Protein AF-A0A959CIA6-F1 (afdb_monomer)

Radius of gyration: 25.33 Å; Cα contacts (8 Å, |Δi|>4): 551; chains: 1; bounding box: 57×44×68 Å

Solvent-accessible surface area (backbone atoms only — not comparable to full-atom values): 17095 Å² total; per-residue (Å²): 132,63,66,46,72,40,87,87,82,66,47,76,44,74,59,83,40,64,47,78,54,74,79,44,62,88,57,67,73,44,56,75,93,50,35,79,84,38,44,47,78,55,95,72,28,38,34,36,73,88,72,46,37,34,41,63,24,30,35,60,29,38,30,67,97,50,100,55,61,58,32,42,36,36,35,38,27,37,42,43,67,67,52,46,62,76,42,43,67,46,38,76,71,48,33,71,42,77,28,54,27,28,30,53,35,72,45,93,83,36,80,81,38,42,63,36,42,22,38,40,33,39,36,46,53,102,57,83,46,37,40,46,45,58,70,43,94,45,75,60,29,56,40,53,76,41,57,33,52,74,65,54,53,52,53,53,49,46,44,68,80,42,38,81,81,71,52,81,77,66,80,61,100,57,59,43,70,61,50,52,50,50,51,54,55,47,46,39,63,71,21,53,77,66,73,43,49,35,41,31,40,39,20,50,97,86,44,73,63,35,33,41,27,33,21,86,76,42,96,78,63,85,75,91,65,85,31,35,16,44,45,39,66,38,58,71,92,39,74,67,35,50,54,32,50,52,41,39,64,72,38,91,66,42,81,69,40,48,80,45,75,57,92,91,28,52,27,39,34,36,80,59,44,80,49,61,68,61,49,53,55,49,53,53,47,45,40,44,66,38,68,67,46,66,66,69,58,47,46,77,52,75,49,79,106

Structure (mmCIF, N/CA/C/O backbone):
data_AF-A0A959CIA6-F1
#
_entry.id   AF-A0A959CIA6-F1
#
loop_
_atom_site.group_PDB
_atom_site.id
_atom_site.type_symbol
_atom_site.label_atom_id
_atom_site.label_alt_id
_atom_site.label_comp_id
_atom_site.label_asym_id
_atom_site.label_entity_id
_atom_site.label_seq_id
_atom_site.pdbx_PDB_ins_code
_atom_site.Cartn_x
_atom_site.Cartn_y
_atom_site.Cartn_z
_atom_site.occupancy
_atom_site.B_iso_or_equiv
_atom_site.auth_seq_id
_atom_site.auth_comp_id
_atom_site.auth_asym_id
_atom_site.auth_atom_id
_atom_site.pdbx_PDB_model_num
ATOM 1 N N . MET A 1 1 ? 23.172 8.902 -2.257 1.00 81.88 1 MET A N 1
ATOM 2 C CA . MET A 1 1 ? 22.512 9.542 -1.089 1.00 81.88 1 MET A CA 1
ATOM 3 C C . MET A 1 1 ? 21.891 8.467 -0.198 1.00 81.88 1 MET A C 1
ATOM 5 O O . MET A 1 1 ? 21.154 7.643 -0.716 1.00 81.88 1 MET A O 1
ATOM 9 N N . GLU A 1 2 ? 22.220 8.399 1.096 1.00 86.56 2 GLU A N 1
ATOM 10 C CA . GLU A 1 2 ? 21.715 7.328 1.995 1.00 86.56 2 GLU A CA 1
ATOM 11 C C . GLU A 1 2 ? 20.589 7.784 2.925 1.00 86.56 2 GLU A C 1
ATOM 13 O O . GLU A 1 2 ? 19.665 7.027 3.202 1.00 86.56 2 GLU A O 1
ATOM 18 N N . LYS A 1 3 ? 20.658 9.031 3.398 1.00 91.56 3 LYS A N 1
ATOM 19 C CA . LYS A 1 3 ? 19.667 9.632 4.291 1.00 91.56 3 LYS A CA 1
ATOM 20 C C . LYS A 1 3 ? 19.245 11.000 3.784 1.00 91.56 3 LYS A C 1
ATOM 22 O O . LYS A 1 3 ? 20.029 11.694 3.133 1.00 91.56 3 LYS A O 1
ATOM 27 N N . TYR A 1 4 ? 18.040 11.412 4.152 1.00 92.88 4 TYR A N 1
ATOM 28 C CA . TYR A 1 4 ? 17.507 12.738 3.859 1.00 92.88 4 TYR A CA 1
ATOM 29 C C . TYR A 1 4 ? 16.826 13.337 5.087 1.00 92.88 4 TYR A C 1
ATOM 31 O O . TYR A 1 4 ? 16.470 12.619 6.020 1.00 92.88 4 TYR A O 1
ATOM 39 N N . LYS A 1 5 ? 16.690 14.665 5.114 1.00 92.50 5 LYS A N 1
ATOM 40 C CA . LYS A 1 5 ? 15.884 15.357 6.121 1.00 92.50 5 LYS A CA 1
ATOM 41 C C . LYS A 1 5 ? 14.479 15.514 5.548 1.00 92.50 5 LYS A C 1
ATOM 43 O O . LYS A 1 5 ? 14.339 16.148 4.508 1.00 92.50 5 LYS A O 1
ATOM 48 N N . CYS A 1 6 ? 13.484 14.928 6.202 1.00 88.88 6 CYS A N 1
ATOM 49 C CA . CYS A 1 6 ? 12.093 15.057 5.797 1.00 88.88 6 CYS A CA 1
ATOM 50 C C . CYS A 1 6 ? 11.601 16.482 6.054 1.00 88.88 6 CYS A C 1
ATOM 52 O O . CYS A 1 6 ? 11.856 17.047 7.120 1.00 88.88 6 CYS A O 1
ATOM 54 N N . GLU A 1 7 ? 10.908 17.060 5.078 1.00 91.81 7 GLU A N 1
ATOM 55 C CA . GLU A 1 7 ? 10.352 18.411 5.188 1.00 91.81 7 GLU A CA 1
ATOM 56 C C . GLU A 1 7 ? 8.995 18.412 5.905 1.00 91.81 7 GLU A C 1
ATOM 58 O O . GLU A 1 7 ? 8.621 19.432 6.472 1.00 91.81 7 GLU A O 1
ATOM 63 N N . ILE A 1 8 ? 8.316 17.260 5.963 1.00 85.69 8 ILE A N 1
ATOM 64 C CA . ILE A 1 8 ? 7.023 17.077 6.639 1.00 85.69 8 ILE A CA 1
ATOM 65 C C . ILE A 1 8 ? 7.214 16.967 8.157 1.00 85.69 8 ILE A C 1
ATOM 67 O O . ILE A 1 8 ? 6.640 17.746 8.911 1.00 85.69 8 ILE A O 1
ATOM 71 N N . CYS A 1 9 ? 8.054 16.040 8.628 1.00 84.38 9 CYS A N 1
ATOM 72 C CA . CYS A 1 9 ? 8.228 15.789 10.067 1.00 84.38 9 CYS A CA 1
ATOM 73 C C . CYS A 1 9 ? 9.557 16.306 10.651 1.00 84.38 9 CYS A C 1
ATOM 75 O O . CYS A 1 9 ? 9.795 16.202 11.854 1.00 84.38 9 CYS A O 1
ATOM 77 N N . GLY A 1 10 ? 10.470 16.823 9.820 1.00 87.62 10 GLY A N 1
ATOM 78 C CA . GLY A 1 10 ? 11.772 17.350 10.250 1.00 87.62 10 GLY A CA 1
ATOM 79 C C . GLY A 1 10 ? 12.818 16.298 10.657 1.00 87.62 10 GLY A C 1
ATOM 80 O O . GLY A 1 10 ? 13.986 16.660 10.851 1.00 87.62 10 GLY A O 1
ATOM 81 N N . LYS A 1 11 ? 12.433 15.015 10.770 1.00 87.50 11 LYS A N 1
ATOM 82 C CA . LYS A 1 11 ? 13.311 13.884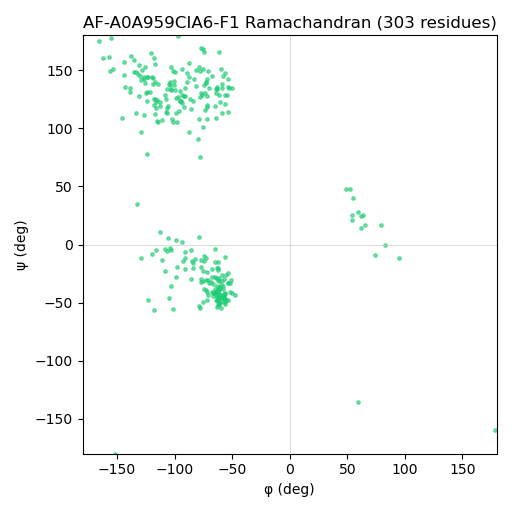 11.122 1.00 87.50 11 LYS A CA 1
ATOM 83 C C . LYS A 1 11 ? 14.221 13.493 9.944 1.00 87.50 11 LYS A C 1
ATOM 85 O O . LYS A 1 11 ? 14.032 13.921 8.804 1.00 87.50 11 LYS A O 1
ATOM 90 N N . LYS A 1 12 ? 15.257 12.692 10.219 1.00 91.31 12 LYS A N 1
ATOM 91 C CA . LYS A 1 12 ? 16.112 12.093 9.180 1.00 91.31 12 LYS A CA 1
ATOM 92 C C . LYS A 1 12 ? 15.650 10.670 8.883 1.00 91.31 12 LYS A C 1
ATOM 94 O O . LYS A 1 12 ? 15.626 9.863 9.805 1.00 91.31 12 LYS A O 1
ATOM 99 N N . HIS A 1 13 ? 15.393 10.360 7.617 1.00 89.19 13 HIS A N 1
ATOM 100 C CA . HIS A 1 13 ? 14.985 9.025 7.169 1.00 89.19 13 HIS A CA 1
ATOM 101 C C . HIS A 1 13 ? 16.009 8.443 6.198 1.00 89.19 13 HIS A C 1
ATOM 103 O O . HIS A 1 13 ? 16.819 9.174 5.615 1.00 89.19 13 HIS A O 1
ATOM 109 N N . ASN A 1 14 ? 15.971 7.123 6.036 1.00 92.00 14 ASN A N 1
ATOM 110 C CA . ASN A 1 14 ? 16.731 6.428 5.004 1.00 92.00 14 ASN A CA 1
ATOM 111 C C . ASN A 1 14 ? 16.073 6.637 3.633 1.00 92.00 14 ASN A C 1
ATOM 113 O O . ASN A 1 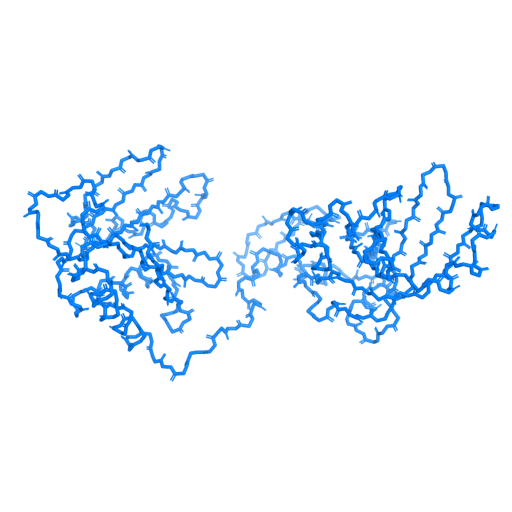14 ? 14.862 6.830 3.539 1.00 92.00 14 ASN A O 1
ATOM 117 N N . VAL A 1 15 ? 16.881 6.601 2.576 1.00 92.12 15 VAL A N 1
ATOM 118 C CA . VAL A 1 15 ? 16.388 6.536 1.196 1.00 92.12 15 VAL A CA 1
ATOM 119 C C . VAL A 1 15 ? 16.136 5.071 0.847 1.00 92.12 15 VAL A C 1
ATOM 121 O O . VAL A 1 15 ? 17.077 4.277 0.820 1.00 92.12 15 VAL A O 1
ATOM 124 N N . PHE A 1 16 ? 14.883 4.721 0.573 1.00 91.75 16 PHE A N 1
ATOM 125 C CA . PHE A 1 16 ? 14.491 3.404 0.079 1.00 91.75 16 PHE A CA 1
ATOM 126 C C . PHE A 1 16 ? 14.783 3.325 -1.418 1.00 91.75 16 PHE A C 1
ATOM 128 O O . PHE A 1 16 ? 14.138 4.001 -2.214 1.00 91.75 16 PHE A O 1
ATOM 135 N N . ARG A 1 17 ? 15.806 2.550 -1.791 1.00 92.94 17 ARG A N 1
ATOM 136 C CA . ARG A 1 17 ? 16.308 2.487 -3.173 1.00 92.94 17 ARG A CA 1
ATOM 137 C C . ARG A 1 17 ? 15.686 1.390 -4.025 1.00 92.94 17 ARG A C 1
ATOM 139 O O . ARG A 1 17 ? 15.855 1.400 -5.237 1.00 92.94 17 ARG A O 1
ATOM 146 N N . SER A 1 18 ? 15.000 0.445 -3.402 1.00 92.12 18 SER A N 1
ATOM 147 C CA . SER A 1 18 ? 14.365 -0.665 -4.093 1.00 92.12 18 SER A CA 1
ATOM 148 C C . SER A 1 18 ? 12.961 -0.899 -3.565 1.00 92.12 18 SER A C 1
ATOM 150 O O . SER A 1 18 ? 12.663 -0.633 -2.399 1.00 92.12 18 SER A O 1
ATOM 152 N N . LEU A 1 19 ? 12.103 -1.370 -4.460 1.00 90.94 19 LEU A N 1
ATOM 153 C CA . LEU A 1 19 ? 10.728 -1.760 -4.189 1.00 90.94 19 LEU A CA 1
ATOM 154 C C . LEU A 1 19 ? 10.470 -3.036 -4.973 1.00 90.94 19 LEU A C 1
ATOM 156 O O . LEU A 1 19 ? 10.809 -3.101 -6.155 1.00 90.94 19 LEU A O 1
ATOM 160 N N . GLU A 1 20 ? 9.842 -4.007 -4.325 1.00 93.69 20 GLU A N 1
ATOM 161 C CA . GLU A 1 20 ? 9.319 -5.188 -4.991 1.00 93.69 20 GLU A CA 1
ATOM 162 C C . GLU A 1 20 ? 7.801 -5.102 -5.067 1.00 93.69 20 GLU A C 1
ATOM 164 O O . GLU A 1 20 ? 7.115 -5.031 -4.046 1.00 93.69 20 GLU A O 1
ATOM 169 N N . SER A 1 21 ? 7.276 -5.059 -6.291 1.00 92.19 21 SER A N 1
ATOM 170 C CA . SER A 1 21 ? 5.832 -5.086 -6.496 1.00 92.19 21 SER A CA 1
ATOM 171 C C . SER A 1 21 ? 5.282 -6.482 -6.206 1.00 92.19 21 SER A C 1
ATOM 173 O O . SER A 1 21 ? 5.886 -7.471 -6.635 1.00 92.19 21 SER A O 1
ATOM 175 N N . PRO A 1 22 ? 4.107 -6.585 -5.561 1.00 92.12 22 PRO A N 1
ATOM 176 C CA . PRO A 1 22 ? 3.438 -7.866 -5.395 1.00 92.12 22 PRO A CA 1
ATOM 177 C C . PRO A 1 22 ? 3.080 -8.476 -6.757 1.00 92.12 22 PRO A C 1
ATOM 179 O O . PRO A 1 22 ? 3.092 -7.800 -7.793 1.00 92.12 22 PRO A O 1
ATOM 182 N N . LEU A 1 23 ? 2.737 -9.767 -6.742 1.00 92.31 23 LEU A N 1
ATOM 183 C CA . LEU A 1 23 ? 2.228 -10.454 -7.926 1.00 92.31 23 LEU A CA 1
ATOM 184 C C . LEU A 1 23 ? 1.029 -9.693 -8.526 1.00 92.31 23 LEU A C 1
ATOM 186 O O . LEU A 1 23 ? 0.196 -9.185 -7.772 1.00 92.31 23 LEU A O 1
ATOM 190 N N . PRO A 1 24 ? 0.900 -9.645 -9.864 1.00 93.38 24 PRO A N 1
ATOM 191 C CA . PRO A 1 24 ? -0.218 -8.981 -10.522 1.00 93.38 24 PRO A CA 1
ATOM 192 C C . PRO A 1 24 ? -1.573 -9.570 -10.134 1.00 93.38 24 PRO A C 1
ATOM 194 O O . PRO A 1 24 ? -1.697 -10.785 -9.966 1.00 93.38 24 PRO A O 1
ATOM 197 N N . ASP A 1 25 ? -2.607 -8.729 -10.165 1.00 91.81 25 ASP A N 1
ATOM 198 C CA . ASP A 1 25 ? -4.009 -9.129 -9.954 1.00 91.81 25 ASP A CA 1
ATOM 199 C C . ASP A 1 25 ? -4.446 -10.274 -10.874 1.00 91.81 25 ASP A C 1
ATOM 201 O O . ASP A 1 25 ? -5.168 -11.175 -10.458 1.00 91.81 25 ASP A O 1
ATOM 205 N N . LEU A 1 26 ? -3.901 -10.317 -12.097 1.00 92.56 26 LEU A N 1
ATOM 206 C CA . LEU A 1 26 ? -4.103 -11.419 -13.045 1.00 92.56 26 LEU A CA 1
ATOM 207 C C . LEU A 1 26 ? -3.760 -12.802 -12.461 1.00 92.56 26 LEU A C 1
ATOM 209 O O . LEU A 1 26 ? -4.268 -13.801 -12.956 1.00 92.56 26 LEU A O 1
ATOM 213 N N . ILE A 1 27 ? -2.903 -12.871 -11.441 1.00 93.50 27 ILE A N 1
ATOM 214 C CA . ILE A 1 27 ? -2.523 -14.100 -10.737 1.00 93.50 27 ILE A CA 1
ATOM 215 C C . ILE A 1 27 ? -3.199 -14.163 -9.364 1.00 93.50 27 ILE A C 1
ATOM 217 O O . ILE A 1 27 ? -3.728 -15.211 -8.986 1.00 93.50 27 ILE A O 1
ATOM 221 N N . THR A 1 28 ? -3.175 -13.070 -8.598 1.00 92.44 28 THR A N 1
ATOM 222 C CA . THR A 1 28 ? -3.633 -13.076 -7.199 1.00 92.44 28 THR A CA 1
ATOM 223 C C . THR A 1 28 ? -5.150 -13.217 -7.075 1.00 92.44 28 THR A C 1
ATOM 225 O O . THR A 1 28 ? -5.602 -13.881 -6.140 1.00 92.44 28 THR A O 1
ATOM 228 N N . GLU A 1 29 ? -5.929 -12.720 -8.043 1.00 92.69 29 GLU A N 1
ATOM 229 C CA . GLU A 1 29 ? -7.392 -12.879 -8.088 1.00 92.69 29 GLU A CA 1
ATOM 230 C C . GLU A 1 29 ? -7.838 -14.295 -8.496 1.00 92.69 29 GLU A C 1
ATOM 232 O O . GLU A 1 29 ? -9.001 -14.659 -8.308 1.00 92.69 29 GLU A O 1
ATOM 237 N N . ILE A 1 30 ? -6.935 -15.130 -9.030 1.00 93.00 30 ILE A N 1
ATOM 238 C CA . ILE A 1 30 ? -7.253 -16.530 -9.334 1.00 93.00 30 ILE A CA 1
ATOM 239 C C . ILE A 1 30 ? -7.362 -17.305 -8.012 1.00 93.00 30 ILE A C 1
ATOM 241 O O . ILE A 1 30 ? -6.406 -17.284 -7.223 1.00 93.00 30 ILE A O 1
ATOM 245 N N . PRO A 1 31 ? -8.469 -18.041 -7.769 1.00 93.44 31 PRO A N 1
ATOM 246 C CA . PRO A 1 31 ? -8.596 -18.902 -6.599 1.00 93.44 31 PRO A CA 1
ATOM 247 C C . PRO A 1 31 ? -7.419 -19.871 -6.501 1.00 93.44 31 PRO A C 1
ATOM 249 O O . PRO A 1 31 ? -7.054 -20.505 -7.488 1.00 93.44 31 PRO A O 1
ATOM 252 N N . GLU A 1 32 ? -6.851 -20.035 -5.308 1.00 90.38 32 GLU A N 1
ATOM 253 C CA . GLU A 1 32 ? -5.625 -20.821 -5.097 1.00 90.38 32 GLU A CA 1
ATOM 254 C C . GLU A 1 32 ? -5.701 -22.232 -5.706 1.00 90.38 32 GLU A C 1
ATOM 256 O O . GLU A 1 32 ? -4.777 -22.664 -6.390 1.00 90.38 32 GLU A O 1
ATOM 261 N N . LYS A 1 33 ? -6.858 -22.897 -5.573 1.00 93.06 33 LYS A N 1
ATOM 262 C CA . LYS A 1 33 ? -7.125 -24.239 -6.126 1.00 93.06 33 LYS A CA 1
ATOM 263 C C . LYS A 1 33 ? -7.081 -24.314 -7.656 1.00 93.06 33 LYS A C 1
ATOM 265 O O . LYS A 1 33 ? -6.969 -25.406 -8.201 1.00 93.06 33 LYS A O 1
ATOM 270 N N . GLU A 1 34 ? -7.227 -23.188 -8.348 1.00 94.31 34 GLU A N 1
ATOM 271 C CA . GLU A 1 34 ? -7.202 -23.115 -9.811 1.00 94.31 34 GLU A CA 1
ATOM 272 C C . GLU A 1 34 ? -5.834 -22.688 -10.359 1.00 94.31 34 GLU A C 1
ATOM 274 O O . GLU A 1 34 ? -5.555 -22.949 -11.534 1.00 94.31 34 GLU A O 1
ATOM 279 N N . ARG A 1 35 ? -4.977 -22.057 -9.537 1.00 91.88 35 ARG A N 1
ATOM 280 C CA . ARG A 1 35 ? -3.725 -21.419 -9.985 1.00 91.88 35 ARG A CA 1
ATOM 281 C C . ARG A 1 35 ? -2.805 -22.386 -10.718 1.00 91.88 35 ARG A C 1
ATOM 283 O O . ARG A 1 35 ? -2.393 -22.069 -11.826 1.00 91.88 35 ARG A O 1
ATOM 290 N N . GLU A 1 36 ? -2.583 -23.585 -10.178 1.00 91.19 36 GLU A N 1
ATOM 291 C CA . GLU A 1 36 ? -1.713 -24.602 -10.801 1.00 91.19 36 GLU A CA 1
ATOM 292 C C . GLU A 1 36 ? -2.148 -24.989 -12.224 1.00 91.19 36 GLU A C 1
ATOM 294 O O . GLU A 1 36 ? -1.327 -25.360 -13.057 1.00 91.19 36 GLU A O 1
ATOM 299 N N . SER A 1 37 ? -3.447 -24.905 -12.525 1.00 94.44 37 SER A N 1
ATOM 300 C CA . SER A 1 37 ? -3.990 -25.270 -13.840 1.00 94.44 37 SER A CA 1
ATOM 301 C C . SER A 1 37 ? -4.053 -24.103 -14.831 1.00 94.44 37 SER A C 1
ATOM 303 O O . SER A 1 37 ? -4.131 -24.324 -16.043 1.00 94.44 37 SER A O 1
ATOM 305 N N . ARG A 1 38 ? -4.046 -22.865 -14.322 1.00 95.81 38 ARG A N 1
ATOM 306 C CA . ARG A 1 38 ? -4.270 -21.634 -15.096 1.00 95.81 38 ARG A CA 1
ATOM 307 C C . ARG A 1 38 ? -3.005 -20.805 -15.283 1.00 95.81 38 ARG A C 1
ATOM 309 O O . ARG A 1 38 ? -2.941 -20.024 -16.230 1.00 95.81 38 ARG A O 1
ATOM 316 N N . VAL A 1 39 ? -2.019 -20.979 -14.412 1.00 95.88 39 VAL A N 1
ATOM 317 C CA . VAL A 1 39 ? -0.776 -20.213 -14.379 1.00 95.88 39 VAL A CA 1
ATOM 318 C C . VAL A 1 39 ? 0.394 -21.155 -14.627 1.00 95.88 39 VAL A C 1
ATOM 320 O O . VAL A 1 39 ? 0.557 -22.150 -13.928 1.00 95.88 39 VAL A O 1
ATOM 323 N N . VAL A 1 40 ? 1.211 -20.837 -15.627 1.00 94.94 40 VAL A N 1
ATOM 324 C CA . VAL A 1 40 ? 2.454 -21.554 -15.923 1.00 94.94 40 VAL A CA 1
ATOM 325 C C . VAL A 1 40 ? 3.616 -20.592 -15.730 1.00 94.94 40 VAL A C 1
ATOM 327 O O . VAL A 1 40 ? 3.699 -19.586 -16.432 1.00 94.94 40 VAL A O 1
ATOM 330 N N . GLU A 1 41 ? 4.498 -20.900 -14.786 1.00 91.44 41 GLU A N 1
ATOM 331 C CA . GLU A 1 41 ? 5.741 -20.163 -14.554 1.00 91.44 41 GLU A CA 1
ATOM 332 C C . GLU A 1 41 ? 6.887 -20.781 -15.366 1.00 91.44 41 GLU A C 1
ATOM 334 O O . GLU A 1 41 ? 7.049 -22.003 -15.401 1.00 91.44 41 GLU A O 1
ATOM 339 N N . MET A 1 42 ? 7.678 -19.940 -16.032 1.00 85.50 42 MET A N 1
ATOM 340 C CA . MET A 1 42 ? 8.847 -20.342 -16.815 1.00 85.50 42 MET A CA 1
ATOM 341 C C . MET A 1 42 ? 9.926 -19.261 -16.706 1.00 85.50 42 MET A C 1
ATOM 343 O O . MET A 1 42 ? 9.766 -18.189 -17.277 1.00 85.50 42 MET A O 1
ATOM 347 N N . GLU A 1 43 ? 11.015 -19.540 -15.984 1.00 77.25 43 GLU A N 1
ATOM 348 C CA . GLU A 1 43 ? 12.215 -18.679 -15.916 1.00 77.25 43 GLU A CA 1
ATOM 349 C C . GLU A 1 43 ? 11.914 -17.189 -15.632 1.00 77.25 43 GLU A C 1
ATOM 351 O O . GLU A 1 43 ? 12.397 -16.296 -16.322 1.00 77.25 43 GLU A O 1
ATOM 356 N N . GLY A 1 44 ? 11.078 -16.909 -14.624 1.00 77.38 44 GLY A N 1
ATOM 357 C CA . GLY A 1 44 ? 10.705 -15.536 -14.239 1.00 77.38 44 GLY A CA 1
ATOM 358 C C . GLY A 1 44 ? 9.572 -14.918 -15.069 1.00 77.38 44 GLY A C 1
ATOM 359 O O . GLY A 1 44 ? 9.136 -13.800 -14.785 1.00 77.38 44 GLY A O 1
ATOM 360 N N . PHE A 1 45 ? 9.047 -15.654 -16.051 1.00 89.56 45 PHE A N 1
ATOM 361 C CA . PHE A 1 45 ? 7.838 -15.301 -16.785 1.00 89.56 45 PHE A CA 1
ATOM 362 C C . PHE A 1 45 ? 6.633 -16.111 -16.328 1.00 89.56 45 PHE A C 1
ATOM 364 O O . PHE A 1 45 ? 6.747 -17.261 -15.908 1.00 89.56 45 PHE A O 1
ATOM 371 N N . TYR A 1 46 ? 5.454 -15.519 -16.488 1.00 94.50 46 TYR A N 1
ATOM 372 C CA . TYR A 1 46 ? 4.181 -16.140 -16.152 1.00 94.50 46 TYR A CA 1
ATOM 373 C C . TYR A 1 46 ? 3.252 -16.122 -17.362 1.00 94.50 46 TYR A C 1
ATOM 375 O O . TYR A 1 46 ? 3.035 -15.084 -17.988 1.00 94.50 46 TYR A O 1
ATOM 383 N N . VAL A 1 47 ? 2.669 -17.275 -17.677 1.00 94.62 47 VAL A N 1
ATOM 384 C CA . VAL A 1 47 ? 1.591 -17.411 -18.657 1.00 94.62 47 VAL A CA 1
ATOM 385 C C . VAL A 1 47 ? 0.294 -17.686 -17.909 1.00 94.62 47 VAL A C 1
ATOM 387 O O . VAL A 1 47 ? 0.139 -18.745 -17.307 1.00 94.62 47 VAL A O 1
ATOM 390 N N . VAL A 1 48 ? -0.653 -16.752 -17.973 1.00 95.50 48 VAL A N 1
ATOM 391 C CA . VAL A 1 48 ? -1.957 -16.855 -17.305 1.00 95.50 48 VAL A CA 1
ATOM 392 C C . VAL A 1 48 ? -3.052 -17.093 -18.338 1.00 95.50 48 VAL A C 1
ATOM 394 O O . VAL A 1 48 ? -3.154 -16.375 -19.337 1.00 95.50 48 VAL A O 1
ATOM 397 N N . ASP A 1 49 ? -3.868 -18.123 -18.114 1.00 93.75 49 ASP A N 1
ATOM 398 C CA . ASP A 1 49 ? -4.992 -18.529 -18.970 1.00 93.75 49 ASP A CA 1
ATOM 399 C C . ASP A 1 49 ? -4.615 -18.761 -20.437 1.00 93.75 49 ASP A C 1
ATOM 401 O O . ASP A 1 49 ? -5.446 -18.629 -21.336 1.00 93.75 49 ASP A O 1
ATOM 405 N N . ARG A 1 50 ? -3.339 -19.084 -20.699 1.00 89.69 50 ARG A N 1
ATOM 406 C CA . ARG A 1 50 ? -2.770 -19.193 -22.057 1.00 89.69 50 ARG A CA 1
ATOM 407 C C . ARG A 1 50 ? -2.980 -17.929 -22.906 1.00 89.69 50 ARG A C 1
ATOM 409 O O . ARG A 1 50 ? -2.951 -18.003 -24.132 1.00 89.69 50 ARG A O 1
ATOM 416 N N . LYS A 1 51 ? -3.226 -16.786 -22.261 1.00 90.50 51 LYS A N 1
ATOM 417 C CA . LYS A 1 51 ? -3.589 -15.519 -22.902 1.00 90.50 51 LYS A CA 1
ATOM 418 C C . LYS A 1 51 ? -2.621 -14.408 -22.532 1.00 90.50 51 LYS A C 1
ATOM 420 O O . LYS A 1 51 ? -2.188 -13.665 -23.407 1.00 90.50 51 LYS A O 1
ATOM 425 N N . TRP A 1 52 ? -2.328 -14.271 -21.246 1.00 93.88 52 TRP A N 1
ATOM 426 C CA . TRP A 1 52 ? -1.482 -13.201 -20.743 1.00 93.88 52 TRP A CA 1
ATOM 427 C C . TRP A 1 52 ? -0.078 -13.729 -20.538 1.00 93.88 52 TRP A C 1
ATOM 429 O O . TRP A 1 52 ? 0.101 -14.724 -19.842 1.00 93.88 52 TRP A O 1
ATOM 439 N N . PHE A 1 53 ? 0.894 -13.056 -21.137 1.00 95.62 53 PHE A N 1
ATOM 440 C CA . PHE A 1 53 ? 2.304 -13.310 -20.906 1.00 95.62 53 PHE A CA 1
ATOM 441 C C . PHE A 1 53 ? 2.864 -12.159 -20.076 1.00 95.62 53 PHE A C 1
ATOM 443 O O . PHE A 1 53 ? 2.654 -10.998 -20.423 1.00 95.62 53 PHE A O 1
ATOM 450 N N . LEU A 1 54 ? 3.487 -12.473 -18.947 1.00 96.12 54 LEU A N 1
ATOM 451 C CA . LEU A 1 54 ? 3.927 -11.524 -17.929 1.00 96.12 54 LEU A CA 1
ATOM 452 C C . LEU A 1 54 ? 5.416 -11.724 -17.661 1.00 96.12 54 LEU A C 1
ATOM 454 O O . LEU A 1 54 ? 5.862 -12.864 -17.553 1.00 96.12 54 LEU A O 1
ATOM 458 N N . GLY A 1 55 ? 6.154 -10.629 -17.504 1.00 94.56 55 GLY A N 1
ATOM 459 C CA . GLY A 1 55 ? 7.546 -10.636 -17.055 1.00 94.56 55 GLY A CA 1
ATOM 460 C C . GLY A 1 55 ? 7.750 -9.707 -15.862 1.00 94.56 55 GLY A C 1
ATOM 461 O O . GLY A 1 55 ? 7.142 -8.631 -15.807 1.00 94.56 55 GLY A O 1
ATOM 462 N N . SER A 1 56 ? 8.594 -10.134 -14.922 1.00 94.38 56 SER A N 1
ATOM 463 C CA . SER A 1 56 ? 9.096 -9.299 -13.826 1.00 94.38 56 SER A CA 1
ATOM 464 C C . SER A 1 56 ? 10.392 -8.622 -14.261 1.00 94.38 56 SER A C 1
ATOM 466 O O . SER A 1 56 ? 11.314 -9.288 -14.726 1.00 94.38 56 SER A O 1
ATOM 468 N N . GLY A 1 57 ? 10.469 -7.305 -14.124 1.00 94.62 57 GLY A N 1
ATOM 469 C CA . GLY A 1 57 ? 11.649 -6.529 -14.490 1.00 94.62 57 GLY A CA 1
ATOM 470 C C . GLY A 1 57 ? 11.776 -5.265 -13.663 1.00 94.62 57 GLY A C 1
ATOM 471 O O . GLY A 1 57 ? 10.941 -4.984 -12.807 1.00 94.62 57 GLY A O 1
ATOM 472 N N . TYR A 1 58 ? 12.819 -4.486 -13.923 1.00 96.25 58 TYR A N 1
ATOM 473 C CA . TYR A 1 58 ? 13.100 -3.269 -13.174 1.00 96.25 58 TYR A CA 1
ATOM 474 C C . TYR A 1 58 ? 12.789 -2.020 -13.991 1.00 96.25 58 TYR A C 1
ATOM 476 O O . TYR A 1 58 ? 13.209 -1.879 -15.138 1.00 96.25 58 TYR A O 1
ATOM 484 N N . ILE A 1 59 ? 12.102 -1.072 -13.362 1.00 97.06 59 ILE A N 1
ATOM 485 C CA . ILE A 1 59 ? 12.166 0.333 -13.747 1.00 97.06 59 ILE A CA 1
ATOM 486 C C . ILE A 1 59 ? 13.353 0.956 -13.019 1.00 97.06 59 ILE A C 1
ATOM 488 O O . ILE A 1 59 ? 13.443 0.904 -11.790 1.00 97.06 59 ILE A O 1
ATOM 492 N N . LEU A 1 60 ? 14.241 1.569 -13.794 1.00 96.81 60 LEU A N 1
ATOM 493 C CA . LEU A 1 60 ? 15.420 2.266 -13.299 1.00 96.81 60 LEU A CA 1
ATOM 494 C C . LEU A 1 60 ? 15.177 3.775 -13.348 1.00 96.81 60 LEU A C 1
ATOM 496 O O . LEU A 1 60 ? 14.694 4.290 -14.358 1.00 96.81 60 LEU A O 1
ATOM 500 N N . ILE A 1 61 ? 15.509 4.473 -12.261 1.00 96.81 61 ILE A N 1
ATOM 501 C CA . ILE A 1 61 ? 15.472 5.940 -12.187 1.00 96.81 61 ILE A CA 1
ATOM 502 C C . ILE A 1 61 ? 16.857 6.438 -11.783 1.00 96.81 61 ILE A C 1
ATOM 504 O O . ILE A 1 61 ? 17.390 6.060 -10.736 1.00 96.81 61 ILE A O 1
ATOM 508 N N . GLU A 1 62 ? 17.435 7.300 -12.612 1.00 97.06 62 GLU A N 1
ATOM 509 C CA . GLU A 1 62 ? 18.745 7.912 -12.387 1.00 97.06 62 GLU A CA 1
ATOM 510 C C . GLU A 1 62 ? 18.635 9.189 -11.558 1.00 97.06 62 GLU A C 1
ATOM 512 O O . GLU A 1 62 ? 17.599 9.844 -11.553 1.00 97.06 62 GLU A O 1
ATOM 517 N N . MET A 1 63 ? 19.715 9.580 -10.881 1.00 96.38 63 MET A N 1
ATOM 518 C CA . MET A 1 63 ? 19.803 10.850 -10.155 1.00 96.38 63 MET A CA 1
ATOM 519 C C . MET A 1 63 ? 20.999 11.655 -10.651 1.00 96.38 63 MET A C 1
ATOM 521 O O . MET A 1 63 ? 22.059 11.102 -10.933 1.00 96.38 63 MET A O 1
ATOM 525 N N . GLU A 1 64 ? 20.845 12.975 -10.708 1.00 95.56 64 GLU A N 1
ATOM 526 C CA . GLU A 1 64 ? 21.935 13.878 -11.071 1.00 95.56 64 GLU A CA 1
ATOM 527 C C . GLU A 1 64 ? 23.192 13.634 -10.217 1.00 95.56 64 GLU A C 1
ATOM 529 O O . GLU A 1 64 ? 23.135 13.582 -8.984 1.00 95.56 64 GLU A O 1
ATOM 534 N N . ASN A 1 65 ? 24.352 13.582 -10.875 1.00 91.69 65 ASN A N 1
ATOM 535 C CA . ASN A 1 65 ? 25.663 13.383 -10.246 1.00 91.69 65 ASN A CA 1
ATOM 536 C C . ASN A 1 65 ? 25.826 12.037 -9.508 1.00 91.69 65 ASN A C 1
ATOM 538 O O . ASN A 1 65 ? 26.647 11.946 -8.592 1.00 91.69 65 ASN A O 1
ATOM 542 N N . LEU A 1 66 ? 25.058 11.009 -9.882 1.00 92.06 66 LEU A N 1
ATOM 543 C CA . LEU A 1 66 ? 25.320 9.614 -9.525 1.00 92.06 66 LEU A CA 1
ATOM 544 C C . LEU A 1 66 ? 25.576 8.797 -10.794 1.00 92.06 66 LEU A C 1
ATOM 546 O O . LEU A 1 66 ? 24.901 8.992 -11.798 1.00 92.06 66 LEU A O 1
ATOM 550 N N . ASP A 1 67 ? 26.543 7.882 -10.722 1.00 88.56 67 ASP A N 1
ATOM 551 C CA . ASP A 1 67 ? 26.929 7.018 -11.850 1.00 88.56 67 ASP A CA 1
ATOM 552 C C . ASP A 1 67 ? 26.016 5.787 -12.002 1.00 88.56 67 ASP A C 1
ATOM 554 O O . ASP A 1 67 ? 26.064 5.093 -13.012 1.00 88.56 67 ASP A O 1
ATOM 558 N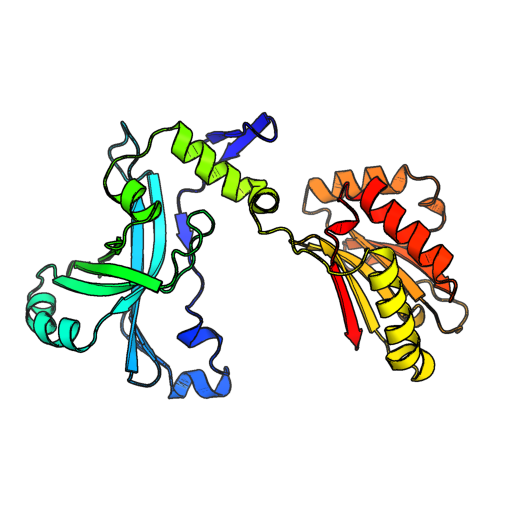 N . GLU A 1 68 ? 25.183 5.513 -10.996 1.00 91.62 68 GLU A N 1
ATOM 559 C CA . GLU A 1 68 ? 24.249 4.387 -10.956 1.00 91.62 68 GLU A CA 1
ATOM 560 C C . GLU A 1 68 ? 22.823 4.887 -10.680 1.00 91.62 68 GLU A C 1
ATOM 562 O O . GLU A 1 68 ? 22.657 5.906 -9.988 1.00 91.62 68 GLU A O 1
ATOM 567 N N . PRO A 1 69 ? 21.786 4.158 -11.143 1.00 94.31 69 PRO A N 1
ATOM 568 C CA . PRO A 1 69 ? 20.406 4.442 -10.782 1.00 94.31 69 PRO A CA 1
ATOM 569 C C . PRO A 1 69 ? 20.228 4.583 -9.268 1.00 94.31 69 PRO A C 1
ATOM 571 O O . PRO A 1 69 ? 20.734 3.784 -8.472 1.00 94.31 69 PRO A O 1
ATOM 574 N N . ILE A 1 70 ? 19.495 5.617 -8.852 1.00 95.75 70 ILE A N 1
ATOM 575 C CA . ILE A 1 70 ? 19.168 5.813 -7.438 1.00 95.75 70 ILE A CA 1
ATOM 576 C C . ILE A 1 70 ? 18.048 4.867 -7.002 1.00 95.75 70 ILE A C 1
ATOM 578 O O . ILE A 1 70 ? 18.022 4.471 -5.833 1.00 95.75 70 ILE A O 1
ATOM 582 N N . PHE A 1 71 ? 17.161 4.498 -7.932 1.00 96.00 71 PHE A N 1
ATOM 583 C CA . PHE A 1 71 ? 16.026 3.629 -7.667 1.00 96.00 71 PHE A CA 1
ATOM 584 C C . PHE A 1 71 ? 15.917 2.450 -8.635 1.00 96.00 71 PHE A C 1
ATOM 586 O O . PHE A 1 71 ? 16.112 2.606 -9.841 1.00 96.00 71 PHE A O 1
ATOM 593 N N . TYR A 1 72 ? 15.522 1.307 -8.071 1.00 95.62 72 TYR A N 1
ATOM 594 C CA . TYR A 1 72 ? 15.291 0.030 -8.740 1.00 95.62 72 TYR A CA 1
ATOM 595 C C . TYR A 1 72 ? 13.909 -0.497 -8.343 1.00 95.62 72 TYR A C 1
ATOM 597 O O . TYR A 1 72 ? 13.735 -1.096 -7.278 1.00 95.62 72 TYR A O 1
ATOM 605 N N . TRP A 1 73 ? 12.905 -0.260 -9.180 1.00 95.62 73 TRP A N 1
ATOM 606 C CA . TRP A 1 73 ? 11.538 -0.704 -8.910 1.00 95.62 73 TRP A CA 1
ATOM 607 C C . TRP A 1 73 ? 11.265 -1.997 -9.660 1.00 95.62 73 TRP A C 1
ATOM 609 O O . TRP A 1 73 ? 11.085 -1.970 -10.874 1.00 95.62 73 TRP A O 1
ATOM 619 N N . GLN A 1 74 ? 11.231 -3.123 -8.949 1.00 96.00 74 GLN A N 1
ATOM 620 C CA . GLN A 1 74 ? 10.791 -4.382 -9.533 1.00 96.00 74 GLN A CA 1
ATOM 621 C C . GLN A 1 74 ? 9.280 -4.313 -9.738 1.00 96.00 74 GLN A C 1
ATOM 623 O O . GLN A 1 74 ? 8.504 -4.112 -8.797 1.00 96.00 74 GLN A O 1
ATOM 628 N N . VAL A 1 75 ? 8.867 -4.457 -10.986 1.00 96.56 75 VAL A N 1
ATOM 629 C CA . VAL A 1 75 ? 7.490 -4.332 -11.441 1.00 96.56 75 VAL A CA 1
ATOM 630 C C . VAL A 1 75 ? 7.173 -5.432 -12.445 1.00 96.56 75 VAL A C 1
ATOM 632 O O . VAL A 1 75 ? 8.054 -6.043 -13.047 1.00 96.56 75 VAL A O 1
ATOM 635 N N . TRP A 1 76 ? 5.886 -5.656 -12.654 1.00 97.25 76 TRP A N 1
ATOM 636 C CA . TRP A 1 76 ? 5.375 -6.611 -13.621 1.00 97.25 76 TRP A CA 1
ATOM 637 C C . TRP A 1 76 ? 4.855 -5.891 -14.851 1.00 97.25 76 TRP A C 1
ATOM 639 O O . TRP A 1 76 ? 4.154 -4.886 -14.731 1.00 97.25 76 TRP A O 1
ATOM 649 N N . ALA A 1 77 ? 5.115 -6.435 -16.034 1.00 97.38 77 ALA A N 1
ATOM 650 C CA . ALA A 1 77 ? 4.507 -5.977 -17.275 1.00 97.38 77 ALA A CA 1
ATOM 651 C C . ALA A 1 77 ? 3.932 -7.155 -18.059 1.00 97.38 77 ALA A C 1
ATOM 653 O O . ALA A 1 77 ? 4.491 -8.251 -18.071 1.00 97.38 77 ALA A O 1
ATOM 654 N N . THR A 1 78 ? 2.810 -6.916 -18.736 1.00 97.56 78 THR A N 1
ATOM 655 C CA . THR A 1 78 ? 2.381 -7.806 -19.819 1.00 97.56 78 THR A CA 1
ATOM 656 C C . THR A 1 78 ? 3.308 -7.633 -21.009 1.00 97.56 78 THR A C 1
ATOM 658 O O . THR A 1 78 ? 3.812 -6.538 -21.242 1.00 97.56 78 THR A O 1
ATOM 661 N N . ILE A 1 79 ? 3.491 -8.700 -21.770 1.00 96.88 79 ILE A N 1
ATOM 662 C CA . ILE A 1 79 ? 4.262 -8.742 -23.005 1.00 96.88 79 ILE A CA 1
ATOM 663 C C . ILE A 1 79 ? 3.312 -9.204 -24.108 1.00 96.88 79 ILE A C 1
ATOM 665 O O . ILE A 1 79 ? 2.575 -10.179 -23.940 1.00 96.88 79 ILE A O 1
ATOM 669 N N . ALA A 1 80 ? 3.303 -8.494 -25.232 1.00 96.12 80 ALA A N 1
ATOM 670 C CA . ALA A 1 80 ? 2.496 -8.847 -26.390 1.00 96.12 80 ALA A CA 1
ATOM 671 C C . ALA A 1 80 ? 2.983 -10.193 -26.984 1.00 96.12 80 ALA A C 1
ATOM 673 O O . ALA A 1 80 ? 4.148 -10.285 -27.380 1.00 96.12 80 ALA A O 1
ATOM 674 N N . PRO A 1 81 ? 2.144 -11.252 -27.032 1.00 91.81 81 PRO A N 1
ATOM 675 C CA . PRO A 1 81 ? 2.602 -12.585 -27.441 1.00 91.81 81 PRO A CA 1
ATOM 676 C C . PRO A 1 81 ? 3.101 -12.667 -28.888 1.00 91.81 81 PRO A C 1
ATOM 678 O O . PRO A 1 81 ? 4.043 -13.403 -29.166 1.00 91.81 81 PRO A O 1
ATOM 681 N N . ASP A 1 82 ? 2.479 -11.912 -29.796 1.00 93.62 82 ASP A N 1
ATOM 682 C CA . ASP A 1 82 ? 2.898 -11.781 -31.195 1.00 93.62 82 ASP A CA 1
ATOM 683 C C . ASP A 1 82 ? 4.300 -11.169 -31.292 1.00 93.62 82 ASP A C 1
ATOM 685 O O . ASP A 1 82 ? 5.177 -11.718 -31.950 1.00 93.62 82 ASP A O 1
ATOM 689 N N . ASP A 1 83 ? 4.539 -10.091 -30.547 1.00 94.06 83 ASP A N 1
ATOM 690 C CA . ASP A 1 83 ? 5.824 -9.392 -30.528 1.00 94.06 83 ASP A CA 1
ATOM 691 C C . ASP A 1 83 ? 6.950 -10.260 -29.947 1.00 94.06 83 ASP A C 1
ATOM 693 O O . ASP A 1 83 ? 8.063 -10.304 -30.474 1.00 94.06 83 ASP A O 1
ATOM 697 N N . PHE A 1 84 ? 6.654 -11.010 -28.880 1.00 91.88 84 PHE A N 1
ATOM 698 C CA . PHE A 1 84 ? 7.601 -11.974 -28.321 1.00 91.88 84 PHE A CA 1
ATOM 699 C C . PHE A 1 84 ? 7.929 -13.080 -29.326 1.00 91.88 84 PHE A C 1
ATOM 701 O O . PHE A 1 84 ? 9.097 -13.420 -29.509 1.00 91.88 84 PHE A O 1
ATOM 708 N N . GLN A 1 85 ? 6.915 -13.628 -30.002 1.00 91.38 85 GLN A N 1
ATOM 709 C CA . GLN A 1 85 ? 7.107 -14.679 -30.996 1.00 91.38 85 GLN A CA 1
ATOM 710 C C . GLN A 1 85 ? 7.973 -14.202 -32.171 1.00 91.38 85 GLN A C 1
ATOM 712 O O . GLN A 1 85 ? 8.875 -14.931 -32.590 1.00 91.38 85 GLN A O 1
ATOM 717 N N . ASP A 1 86 ? 7.741 -12.984 -32.660 1.00 95.25 86 ASP A N 1
ATOM 718 C CA . ASP A 1 86 ? 8.501 -12.389 -33.764 1.00 95.25 86 ASP A CA 1
ATOM 719 C C . ASP A 1 86 ? 9.979 -12.149 -33.398 1.00 95.25 86 ASP A C 1
ATOM 721 O O . ASP A 1 86 ? 10.858 -12.217 -34.260 1.00 95.25 86 ASP A O 1
ATOM 725 N N . ASN A 1 87 ? 10.274 -11.935 -32.111 1.00 93.62 87 ASN A N 1
ATOM 726 C CA . ASN A 1 87 ? 11.618 -11.643 -31.603 1.00 93.62 87 ASN A CA 1
ATOM 727 C C . ASN A 1 87 ? 12.311 -12.826 -30.904 1.00 93.62 87 ASN A C 1
ATOM 729 O O . ASN A 1 87 ? 13.481 -12.716 -30.530 1.00 93.62 87 ASN A O 1
ATOM 733 N N . LEU A 1 88 ? 11.643 -13.975 -30.763 1.00 90.19 88 LEU A N 1
ATOM 734 C CA . LEU A 1 88 ? 12.155 -15.131 -30.020 1.00 90.19 88 LEU A CA 1
ATOM 735 C C . LEU A 1 88 ? 13.519 -15.603 -30.538 1.00 90.19 88 LEU A C 1
ATOM 737 O O . LEU A 1 88 ? 14.414 -15.906 -29.753 1.00 90.19 88 LEU A O 1
ATOM 741 N N . GLN A 1 89 ? 13.708 -15.636 -31.860 1.00 91.44 89 GLN A N 1
ATOM 742 C CA . GLN A 1 89 ? 14.976 -16.084 -32.435 1.00 91.44 89 GLN A CA 1
ATOM 743 C C . GLN A 1 89 ? 16.128 -15.121 -32.119 1.00 91.44 89 GLN A C 1
ATOM 745 O O . GLN A 1 89 ? 17.256 -15.570 -31.923 1.00 91.44 89 GLN A O 1
ATOM 750 N N . ASN A 1 90 ? 15.854 -13.816 -32.042 1.00 91.94 90 ASN A N 1
ATOM 751 C CA . ASN A 1 90 ? 16.850 -12.814 -31.667 1.00 91.94 90 ASN A CA 1
ATOM 752 C C . ASN A 1 90 ? 17.265 -13.005 -30.205 1.00 91.94 90 ASN A C 1
ATOM 754 O O . ASN A 1 90 ? 18.460 -13.049 -29.916 1.00 91.94 90 ASN A O 1
ATOM 758 N N . LEU A 1 91 ? 16.291 -13.234 -29.319 1.00 88.38 91 LEU A N 1
ATOM 759 C CA . LEU A 1 91 ? 16.542 -13.527 -27.909 1.00 88.38 91 LEU A CA 1
ATOM 760 C C . LEU A 1 91 ? 17.379 -14.809 -27.734 1.00 88.38 91 LEU A C 1
ATOM 762 O O . LEU A 1 91 ? 18.386 -14.790 -27.034 1.00 88.38 91 LEU A O 1
ATOM 766 N N . ILE A 1 92 ? 17.032 -15.895 -28.440 1.00 87.56 92 ILE A N 1
ATOM 767 C CA . ILE A 1 92 ? 17.803 -17.158 -28.441 1.00 87.56 92 ILE A CA 1
ATOM 768 C C . ILE A 1 92 ? 19.241 -16.943 -28.935 1.00 87.56 92 ILE A C 1
ATOM 770 O O . ILE A 1 92 ? 20.171 -17.588 -28.455 1.00 87.56 92 ILE A O 1
ATOM 774 N N . ASN A 1 93 ? 19.440 -16.030 -29.887 1.00 89.69 93 ASN A N 1
ATOM 775 C CA . ASN A 1 93 ? 20.757 -15.689 -30.421 1.00 89.69 93 ASN A CA 1
ATOM 776 C C . ASN A 1 93 ? 21.564 -14.747 -29.502 1.00 89.69 93 ASN A C 1
ATOM 778 O O . ASN A 1 93 ? 22.628 -14.280 -29.912 1.00 89.69 93 ASN A O 1
ATOM 782 N N . GLY A 1 94 ? 21.076 -14.445 -28.294 1.00 88.25 94 GLY A N 1
ATOM 783 C CA . GLY A 1 94 ? 21.759 -13.569 -27.342 1.00 88.25 94 GLY A CA 1
ATOM 784 C C . GLY A 1 94 ? 21.604 -12.077 -27.644 1.00 88.25 94 GLY A C 1
ATOM 785 O O . GLY A 1 94 ? 22.396 -11.269 -27.165 1.00 88.25 94 GLY A O 1
ATOM 786 N N . GLN A 1 95 ? 20.639 -11.685 -28.481 1.00 91.31 95 GLN A N 1
ATOM 787 C CA . GLN A 1 95 ? 20.397 -10.276 -28.791 1.00 91.31 95 GLN A CA 1
ATOM 788 C C . GLN A 1 95 ? 19.434 -9.660 -27.778 1.00 91.31 95 GLN A C 1
ATOM 790 O O . GLN A 1 95 ? 18.469 -10.296 -27.354 1.00 91.31 95 GLN A O 1
ATOM 795 N N . THR A 1 96 ? 19.663 -8.391 -27.442 1.00 92.81 96 THR A N 1
ATOM 796 C CA . THR A 1 96 ? 18.675 -7.587 -26.718 1.00 92.81 96 THR A CA 1
ATOM 797 C C . THR A 1 96 ? 17.433 -7.407 -27.583 1.00 92.81 96 THR A C 1
ATOM 799 O O . THR A 1 96 ? 17.541 -7.008 -28.744 1.00 92.81 96 THR A O 1
ATOM 802 N N . VAL A 1 97 ? 16.262 -7.675 -27.011 1.00 94.94 97 VAL A N 1
ATOM 803 C CA . VAL A 1 97 ? 14.965 -7.484 -27.670 1.00 94.94 97 VAL A CA 1
ATOM 804 C C . VAL A 1 97 ? 14.134 -6.473 -26.897 1.00 94.94 97 VAL A C 1
ATOM 806 O O . VAL A 1 97 ? 14.169 -6.438 -25.669 1.00 94.94 97 VAL A O 1
ATOM 809 N N . GLU A 1 98 ? 13.373 -5.657 -27.619 1.00 96.38 98 GLU A N 1
ATOM 810 C CA . GLU A 1 98 ? 12.415 -4.724 -27.034 1.00 96.38 98 GLU A CA 1
ATOM 811 C C . GLU A 1 98 ? 11.013 -5.135 -27.461 1.00 96.38 98 GLU A C 1
ATOM 813 O O . GLU A 1 98 ? 10.735 -5.260 -28.652 1.00 96.38 98 GLU A O 1
ATOM 818 N N . LEU A 1 99 ? 10.133 -5.349 -26.490 1.00 96.75 99 LEU A N 1
ATOM 819 C CA . LEU A 1 99 ? 8.804 -5.897 -26.723 1.00 96.75 99 LEU A CA 1
ATOM 820 C C . LEU A 1 99 ? 7.739 -4.913 -26.265 1.00 96.75 99 LEU A C 1
ATOM 822 O O . LEU A 1 99 ? 7.890 -4.236 -25.245 1.00 96.75 99 LEU A O 1
ATOM 826 N N . ARG A 1 100 ? 6.628 -4.848 -26.994 1.00 98.00 100 ARG A N 1
ATOM 827 C CA . ARG A 1 100 ? 5.429 -4.140 -26.547 1.00 98.00 100 ARG A CA 1
ATOM 828 C C . ARG A 1 100 ? 4.877 -4.780 -25.285 1.00 98.00 100 ARG A C 1
ATOM 830 O O . ARG A 1 100 ? 4.720 -5.999 -25.200 1.00 98.00 100 ARG A O 1
ATOM 837 N N . GLY A 1 101 ? 4.508 -3.931 -24.339 1.00 97.19 101 GLY A N 1
ATOM 838 C CA . GLY A 1 101 ? 3.915 -4.352 -23.092 1.00 97.19 101 GLY A CA 1
ATOM 839 C C . GLY A 1 101 ? 3.051 -3.285 -22.446 1.00 97.19 101 GLY A C 1
ATOM 840 O O . GLY A 1 101 ? 2.910 -2.166 -22.943 1.00 97.19 101 GLY A O 1
ATOM 841 N N . ARG A 1 102 ? 2.455 -3.663 -21.319 1.00 97.81 102 ARG A N 1
ATOM 842 C CA . ARG A 1 102 ? 1.737 -2.741 -20.436 1.00 97.81 102 ARG A CA 1
ATOM 843 C C . ARG A 1 102 ? 2.034 -3.057 -18.989 1.00 97.81 102 ARG A C 1
ATOM 845 O O . ARG A 1 102 ? 1.882 -4.216 -18.581 1.00 97.81 102 ARG A O 1
ATOM 852 N N . LEU A 1 103 ? 2.378 -2.030 -18.221 1.00 97.62 103 LEU A N 1
ATOM 853 C CA . LEU A 1 103 ? 2.687 -2.146 -16.801 1.00 97.62 103 LEU A CA 1
ATOM 854 C C . LEU A 1 103 ? 1.484 -2.726 -16.040 1.00 97.62 103 LEU A C 1
ATOM 856 O O . LEU A 1 103 ? 0.341 -2.346 -16.282 1.00 97.62 103 LEU A O 1
ATOM 860 N N . GLN A 1 104 ? 1.723 -3.683 -15.152 1.00 96.62 104 GLN A N 1
ATOM 861 C CA . GLN A 1 104 ? 0.704 -4.334 -14.316 1.00 96.62 104 GLN A CA 1
ATOM 862 C C . GLN A 1 104 ? 0.835 -3.977 -12.838 1.00 96.62 104 GLN A C 1
ATOM 864 O O . GLN A 1 104 ? -0.097 -4.217 -12.074 1.00 96.62 104 GLN A O 1
ATOM 869 N N . SER A 1 105 ? 1.961 -3.388 -12.448 1.00 94.62 105 SER A N 1
ATOM 870 C CA . SER A 1 105 ? 2.188 -2.894 -11.095 1.00 94.62 105 SER A CA 1
ATOM 871 C C . SER A 1 105 ? 1.734 -1.447 -10.955 1.00 94.62 105 SER A C 1
ATOM 873 O O . SER A 1 105 ? 1.975 -0.622 -11.836 1.00 94.62 105 SER A O 1
ATOM 875 N N . GLU A 1 106 ? 1.113 -1.139 -9.822 1.00 91.25 106 GLU A N 1
ATOM 876 C CA . GLU A 1 106 ? 0.929 0.234 -9.370 1.00 91.25 106 GLU A CA 1
ATOM 877 C C . GLU A 1 106 ? 2.085 0.613 -8.439 1.00 91.25 106 GLU A C 1
ATOM 879 O O . GLU A 1 106 ? 2.342 -0.055 -7.439 1.00 91.25 106 GLU A O 1
ATOM 884 N N . ILE A 1 107 ? 2.812 1.669 -8.794 1.00 91.19 107 ILE A N 1
ATOM 885 C CA . ILE A 1 107 ? 3.958 2.172 -8.038 1.00 91.19 107 ILE A CA 1
ATOM 886 C C . ILE A 1 107 ? 3.461 3.283 -7.098 1.00 91.19 107 ILE A C 1
ATOM 888 O O . ILE A 1 107 ? 2.912 4.268 -7.596 1.00 91.19 107 ILE A O 1
ATOM 892 N N . PRO A 1 108 ? 3.682 3.194 -5.770 1.00 82.88 108 PRO A N 1
ATOM 893 C CA . PRO A 1 108 ? 3.031 4.062 -4.778 1.00 82.88 108 PRO A CA 1
ATOM 894 C C . PRO A 1 108 ? 3.118 5.581 -5.017 1.00 82.88 108 PRO A C 1
ATOM 896 O O . PRO A 1 108 ? 2.198 6.316 -4.675 1.00 82.88 108 PRO A O 1
ATOM 899 N N . PHE A 1 109 ? 4.211 6.071 -5.604 1.00 84.88 109 PHE A N 1
ATOM 900 C CA . PHE A 1 109 ? 4.461 7.500 -5.869 1.00 84.88 109 PHE A CA 1
ATOM 901 C C . PHE A 1 109 ? 4.299 7.892 -7.350 1.00 84.88 109 PHE A C 1
ATOM 903 O O . PHE A 1 109 ? 4.536 9.040 -7.726 1.00 84.88 109 PHE A O 1
ATOM 910 N N . TYR A 1 110 ? 3.852 6.955 -8.187 1.00 90.94 110 TYR A N 1
ATOM 911 C CA . TYR A 1 110 ? 3.390 7.206 -9.550 1.00 90.94 110 TYR A CA 1
ATOM 912 C C . TYR A 1 110 ? 1.959 6.672 -9.679 1.00 90.94 110 TYR A C 1
ATOM 914 O O . TYR A 1 110 ? 1.757 5.576 -10.216 1.00 90.94 110 TYR A O 1
ATOM 922 N N . PRO A 1 111 ? 0.959 7.409 -9.161 1.00 81.56 111 PRO A N 1
ATOM 923 C CA . PRO A 1 111 ? -0.428 6.964 -9.212 1.00 81.56 111 PRO A CA 1
ATOM 924 C C . PRO A 1 111 ? -0.851 6.740 -10.663 1.00 81.56 111 PRO A C 1
ATOM 926 O O . PRO A 1 111 ? -0.419 7.477 -11.556 1.00 81.56 111 PRO A O 1
ATOM 929 N N . LYS A 1 112 ? -1.710 5.740 -10.900 1.00 87.38 112 LYS A N 1
ATOM 930 C CA . LYS A 1 112 ? -2.163 5.359 -12.254 1.00 87.38 112 LYS A CA 1
ATOM 931 C C . LYS A 1 112 ? -1.037 4.846 -13.162 1.00 87.38 112 LYS A C 1
ATOM 933 O O . LYS A 1 112 ? -1.134 4.933 -14.381 1.00 87.38 112 LYS A O 1
ATOM 938 N N . SER A 1 113 ? 0.031 4.307 -12.576 1.00 94.25 113 SER A N 1
ATOM 939 C CA . SER A 1 113 ? 1.099 3.633 -13.326 1.00 94.25 113 SER A CA 1
ATOM 940 C C . SER A 1 113 ? 0.640 2.298 -13.919 1.00 94.25 113 SER A C 1
ATOM 942 O O . SER A 1 113 ? 1.046 1.930 -15.021 1.00 94.25 113 SER A O 1
ATOM 944 N N . LYS A 1 114 ? -0.263 1.589 -13.239 1.00 95.12 114 LYS A N 1
ATOM 945 C CA . LYS A 1 114 ? -0.853 0.359 -13.768 1.00 95.12 114 LYS A CA 1
ATOM 946 C C . LYS A 1 114 ? -1.618 0.640 -15.064 1.00 95.12 114 LYS A C 1
ATOM 948 O O . LYS A 1 114 ? -2.498 1.493 -15.115 1.00 95.12 114 LYS A O 1
ATOM 953 N N . GLY A 1 115 ? -1.313 -0.134 -16.098 1.00 95.75 115 GLY A N 1
ATOM 954 C CA . GLY A 1 115 ? -1.930 -0.055 -17.418 1.00 95.75 115 GLY A CA 1
ATOM 955 C C . GLY A 1 115 ? -1.175 0.804 -18.431 1.00 95.75 115 GLY A C 1
ATOM 956 O O . GLY A 1 115 ? -1.496 0.684 -19.614 1.00 95.75 115 GLY A O 1
ATOM 957 N N . LEU A 1 116 ? -0.175 1.589 -18.000 1.00 97.88 116 LEU A N 1
ATOM 958 C CA . LEU A 1 116 ? 0.621 2.425 -18.900 1.00 97.88 116 LEU A CA 1
ATOM 959 C C . LEU A 1 116 ? 1.306 1.581 -19.976 1.00 97.88 116 LEU A C 1
ATOM 961 O O . LEU A 1 116 ? 1.856 0.509 -19.694 1.00 97.88 116 LEU A O 1
ATOM 965 N N . GLU A 1 117 ? 1.297 2.088 -21.206 1.00 98.25 117 GLU A N 1
ATOM 966 C CA . GLU A 1 117 ? 2.046 1.481 -22.306 1.00 98.25 117 GLU A CA 1
ATOM 967 C C . GLU A 1 117 ? 3.552 1.532 -22.034 1.00 98.25 117 GLU A C 1
ATOM 969 O O . GLU A 1 117 ? 4.096 2.557 -21.610 1.00 98.25 117 GLU A O 1
ATOM 974 N N . SER A 1 118 ? 4.230 0.406 -22.259 1.00 97.88 118 SER A N 1
ATOM 975 C CA . SER A 1 118 ? 5.642 0.235 -21.927 1.00 97.88 118 SER A CA 1
ATOM 976 C C . SER A 1 118 ? 6.387 -0.624 -22.950 1.00 97.88 118 SER A C 1
ATOM 978 O O . SER A 1 118 ? 5.808 -1.485 -23.616 1.00 97.88 118 SER A O 1
ATOM 980 N N . ARG A 1 119 ? 7.707 -0.449 -23.015 1.00 97.75 119 ARG A N 1
ATOM 981 C CA . ARG A 1 119 ? 8.651 -1.393 -23.616 1.00 97.75 119 ARG A CA 1
ATOM 982 C C . ARG A 1 119 ? 9.229 -2.296 -22.540 1.00 97.75 119 ARG A C 1
ATOM 984 O O . ARG A 1 119 ? 9.680 -1.816 -21.502 1.00 97.75 119 ARG A O 1
ATOM 991 N N . VAL A 1 120 ? 9.225 -3.594 -22.812 1.00 96.88 120 VAL A N 1
ATOM 992 C CA . VAL A 1 120 ? 9.906 -4.613 -22.014 1.00 96.88 120 VAL A CA 1
ATOM 993 C C . VAL A 1 120 ? 11.185 -4.974 -22.753 1.00 96.88 120 VAL A C 1
ATOM 995 O O . VAL A 1 120 ? 11.136 -5.567 -23.829 1.00 96.88 120 VAL A O 1
ATOM 998 N N . ILE A 1 121 ? 12.319 -4.553 -22.211 1.00 96.00 121 ILE A N 1
ATOM 999 C CA . ILE A 1 121 ? 13.640 -4.741 -22.802 1.00 96.00 121 ILE A CA 1
ATOM 1000 C C . ILE A 1 121 ? 14.269 -5.944 -22.118 1.00 96.00 121 ILE A C 1
ATOM 1002 O O . ILE A 1 121 ? 14.558 -5.896 -20.925 1.00 96.00 121 ILE A O 1
ATOM 1006 N N . ILE A 1 122 ? 14.474 -7.021 -22.867 1.00 93.31 122 ILE A N 1
ATOM 1007 C CA . ILE A 1 122 ? 15.076 -8.250 -22.354 1.00 93.31 122 ILE A CA 1
ATOM 1008 C C . ILE A 1 122 ? 16.496 -8.335 -22.895 1.00 93.31 122 ILE A C 1
ATOM 1010 O O . ILE A 1 122 ? 16.706 -8.391 -24.110 1.00 93.31 122 ILE A O 1
ATOM 1014 N N . GLN A 1 123 ? 17.469 -8.346 -21.991 1.00 89.44 123 GLN A N 1
ATOM 1015 C CA . GLN A 1 123 ? 18.871 -8.567 -22.313 1.00 89.44 123 GLN A CA 1
ATOM 1016 C C . GLN A 1 123 ? 19.197 -10.044 -22.091 1.00 89.44 123 GLN A C 1
ATOM 1018 O O . GLN A 1 123 ? 19.143 -10.546 -20.968 1.00 89.44 123 GLN A O 1
ATOM 1023 N N . ALA A 1 124 ? 19.529 -10.744 -23.175 1.00 76.75 124 ALA A N 1
ATOM 1024 C CA . ALA A 1 124 ? 20.002 -12.121 -23.122 1.00 76.75 124 ALA A CA 1
ATOM 1025 C C . ALA A 1 124 ? 21.480 -12.158 -22.693 1.00 76.75 124 ALA A C 1
ATOM 1027 O O . ALA A 1 124 ? 22.382 -12.329 -23.512 1.00 76.75 124 ALA A O 1
ATOM 1028 N N . SER A 1 125 ? 21.716 -11.933 -21.401 1.00 70.88 125 SER A N 1
ATOM 1029 C CA . SER A 1 125 ? 22.978 -12.214 -20.708 1.00 70.88 125 SER A CA 1
ATOM 1030 C C . SER A 1 125 ? 22.918 -13.563 -19.975 1.00 70.88 125 SER A C 1
ATOM 1032 O O . SER A 1 125 ? 21.896 -14.244 -20.021 1.00 70.88 125 SER A O 1
ATOM 1034 N N . ASP A 1 126 ? 24.007 -13.962 -19.303 1.00 65.12 126 ASP A N 1
ATOM 1035 C CA . ASP A 1 126 ? 24.056 -15.187 -18.479 1.00 65.12 126 ASP A CA 1
ATOM 1036 C C . ASP A 1 126 ? 22.949 -15.223 -17.401 1.00 65.12 126 ASP A C 1
ATOM 1038 O O . ASP A 1 126 ? 22.499 -16.297 -17.005 1.00 65.12 126 ASP A O 1
ATOM 1042 N N . GLU A 1 127 ? 22.471 -14.050 -16.975 1.00 70.25 127 GLU A N 1
ATOM 1043 C CA . GLU A 1 127 ? 21.231 -13.863 -16.218 1.00 70.25 127 GLU A CA 1
ATOM 1044 C C . GLU A 1 127 ? 20.235 -13.071 -17.077 1.00 70.25 127 GLU A C 1
ATOM 1046 O O . GLU A 1 127 ? 20.621 -12.114 -17.752 1.00 70.25 127 GLU A O 1
ATOM 1051 N N . LEU A 1 128 ? 18.958 -13.461 -17.082 1.00 76.19 128 LEU A N 1
ATOM 1052 C CA . LEU A 1 128 ? 17.933 -12.786 -17.877 1.00 76.19 128 LEU A CA 1
ATOM 1053 C C . LEU A 1 128 ? 17.565 -11.453 -17.207 1.00 76.19 128 LEU A C 1
ATOM 1055 O O . LEU A 1 128 ? 16.836 -11.424 -16.218 1.00 76.19 128 LEU A O 1
ATOM 1059 N N . ALA A 1 129 ? 18.095 -10.345 -17.731 1.00 88.06 129 ALA A N 1
ATOM 1060 C CA . ALA A 1 129 ? 17.833 -9.010 -17.202 1.00 88.06 129 ALA A CA 1
ATOM 1061 C C . ALA A 1 129 ? 16.691 -8.342 -17.978 1.00 88.06 129 ALA A C 1
ATOM 1063 O O . ALA A 1 129 ? 16.766 -8.184 -19.200 1.00 88.06 129 ALA A O 1
ATOM 1064 N N . ILE A 1 130 ? 15.638 -7.936 -17.262 1.00 93.56 130 ILE A N 1
ATOM 1065 C CA . ILE A 1 130 ? 14.478 -7.247 -17.836 1.00 93.56 130 ILE A CA 1
ATOM 1066 C C . ILE A 1 130 ? 14.435 -5.807 -17.326 1.00 93.56 130 ILE A C 1
ATOM 1068 O O . ILE A 1 130 ? 14.280 -5.567 -16.128 1.00 93.56 130 ILE A O 1
ATOM 1072 N N . GLU A 1 131 ? 14.523 -4.850 -18.244 1.00 95.81 131 GLU A N 1
ATOM 1073 C CA . GLU A 1 131 ? 14.273 -3.432 -17.986 1.00 95.81 131 GLU A CA 1
ATOM 1074 C C . GLU A 1 131 ? 12.897 -3.049 -18.542 1.00 95.81 131 GLU A C 1
ATOM 1076 O O . GLU A 1 131 ? 12.522 -3.440 -19.649 1.00 95.81 131 GLU A O 1
ATOM 1081 N N . ILE A 1 132 ? 12.129 -2.271 -17.784 1.00 97.44 132 ILE A N 1
ATOM 1082 C CA . ILE A 1 132 ? 10.808 -1.791 -18.193 1.00 97.44 132 ILE A CA 1
ATOM 1083 C C . ILE A 1 132 ? 10.875 -0.276 -18.390 1.00 97.44 132 ILE A C 1
ATOM 1085 O O . ILE A 1 132 ? 11.224 0.474 -17.478 1.00 97.44 132 ILE A O 1
ATOM 1089 N N . ARG A 1 133 ? 10.525 0.192 -19.592 1.00 97.88 133 ARG A N 1
ATOM 1090 C CA . ARG A 1 133 ? 10.468 1.620 -19.943 1.00 97.88 133 ARG A CA 1
ATOM 1091 C C . ARG A 1 133 ? 9.052 2.036 -20.276 1.00 97.88 133 ARG A C 1
ATOM 1093 O O . ARG A 1 133 ? 8.449 1.482 -21.189 1.00 97.88 133 ARG A O 1
ATOM 1100 N N . VAL A 1 134 ? 8.522 3.024 -19.571 1.00 97.94 134 VAL A N 1
ATOM 1101 C CA . VAL A 1 134 ? 7.191 3.567 -19.849 1.00 97.94 134 VAL A CA 1
ATOM 1102 C C . VAL A 1 134 ? 7.236 4.460 -21.091 1.00 97.94 134 VAL A C 1
ATOM 1104 O O . VAL A 1 134 ? 8.060 5.367 -21.195 1.00 97.94 134 VAL A O 1
ATOM 1107 N N . GLU A 1 135 ? 6.340 4.204 -22.043 1.00 97.12 135 GLU A N 1
ATOM 1108 C CA . GLU A 1 135 ? 6.202 4.979 -23.283 1.00 97.12 135 GLU A CA 1
ATOM 1109 C C . GLU A 1 135 ? 5.070 6.008 -23.208 1.00 97.12 135 GLU A C 1
ATOM 1111 O O . GLU A 1 135 ? 5.139 7.050 -23.864 1.00 97.12 135 GLU A O 1
ATOM 1116 N N . GLU A 1 136 ? 4.045 5.744 -22.401 1.00 95.81 136 GLU A N 1
ATOM 1117 C CA . GLU A 1 136 ? 2.902 6.638 -22.220 1.00 95.81 136 GLU A CA 1
ATOM 1118 C C . GLU A 1 136 ? 3.271 7.889 -21.399 1.00 95.81 136 GLU A C 1
ATOM 1120 O O . GLU A 1 136 ? 4.018 7.817 -20.417 1.00 95.81 136 GLU A O 1
ATOM 1125 N N . GLU A 1 137 ? 2.763 9.058 -21.811 1.00 96.19 137 GLU A N 1
ATOM 1126 C CA . GLU A 1 137 ? 3.025 10.335 -21.134 1.00 96.19 137 GLU A CA 1
ATOM 1127 C C . GLU A 1 137 ? 2.573 10.285 -19.672 1.00 96.19 137 GLU A C 1
ATOM 1129 O O . GLU A 1 137 ? 1.389 10.173 -19.359 1.00 96.19 137 GLU A O 1
ATOM 1134 N N . SER A 1 138 ? 3.541 10.353 -18.765 1.00 95.31 138 SER A N 1
ATOM 1135 C CA . SER A 1 138 ? 3.333 10.203 -17.331 1.00 95.31 138 SER A CA 1
ATOM 1136 C C . SER A 1 138 ? 4.528 10.768 -16.569 1.00 95.31 138 SER A C 1
ATOM 1138 O O . SER A 1 138 ? 5.636 10.870 -17.101 1.00 95.31 138 SER A O 1
ATOM 1140 N N . LYS A 1 139 ? 4.336 11.077 -15.283 1.00 94.88 139 LYS A N 1
ATOM 1141 C CA . LYS A 1 139 ? 5.441 11.525 -14.424 1.00 94.88 139 LYS A CA 1
ATOM 1142 C C . LYS A 1 139 ? 6.540 10.463 -14.290 1.00 94.88 139 LYS A C 1
ATOM 1144 O O . LYS A 1 139 ? 7.712 10.800 -14.182 1.00 94.88 139 LYS A O 1
ATOM 1149 N N . LEU A 1 140 ? 6.153 9.190 -14.348 1.00 96.56 140 LEU A N 1
ATOM 1150 C CA . LEU A 1 140 ? 7.066 8.052 -14.357 1.00 96.56 140 LEU A CA 1
ATOM 1151 C C . LEU A 1 140 ? 7.972 8.072 -15.591 1.00 96.56 140 LEU A C 1
ATOM 1153 O O . LEU A 1 140 ? 9.186 7.980 -15.453 1.00 96.56 140 LEU A O 1
ATOM 1157 N N . LYS A 1 141 ? 7.400 8.284 -16.783 1.00 96.69 141 LYS A N 1
ATOM 1158 C CA . LYS A 1 141 ? 8.174 8.447 -18.018 1.00 96.69 141 LYS A CA 1
ATOM 1159 C C . LYS A 1 141 ? 9.132 9.636 -17.937 1.00 96.69 141 LYS A C 1
ATOM 1161 O O . LYS A 1 141 ? 10.289 9.504 -18.321 1.00 96.69 141 LYS A O 1
ATOM 1166 N N . GLU A 1 142 ? 8.679 10.786 -17.435 1.00 96.31 142 GLU A N 1
ATOM 1167 C CA . GLU A 1 142 ? 9.548 11.960 -17.262 1.00 96.31 142 GLU A CA 1
ATOM 1168 C C . GLU A 1 142 ? 10.764 11.652 -16.380 1.00 96.31 142 GLU A C 1
ATOM 1170 O O . GLU A 1 142 ? 11.887 11.991 -16.755 1.00 96.31 142 GLU A O 1
ATOM 1175 N N . ASP A 1 143 ? 10.531 10.989 -15.244 1.00 96.50 143 ASP A N 1
ATOM 1176 C CA . ASP A 1 143 ? 11.573 10.632 -14.280 1.00 96.50 143 ASP A CA 1
ATOM 1177 C C . ASP A 1 143 ? 12.490 9.498 -14.807 1.00 96.50 143 ASP A C 1
ATOM 1179 O O . ASP A 1 143 ? 13.642 9.415 -14.395 1.00 96.50 143 ASP A O 1
ATOM 1183 N N . GLN A 1 144 ? 12.036 8.658 -15.752 1.00 96.12 144 GLN A N 1
ATOM 1184 C CA . GLN A 1 144 ? 12.892 7.690 -16.465 1.00 96.12 144 GLN A CA 1
ATOM 1185 C C . GLN A 1 144 ? 13.752 8.335 -17.563 1.00 96.12 144 GLN A C 1
ATOM 1187 O O . GLN A 1 144 ? 14.846 7.860 -17.854 1.00 96.12 144 GLN A O 1
ATOM 1192 N N . LEU A 1 145 ? 13.259 9.389 -18.221 1.00 95.38 145 LEU A N 1
ATOM 1193 C CA . LEU A 1 145 ? 13.930 9.989 -19.381 1.00 95.38 145 LEU A CA 1
ATOM 1194 C C . LEU A 1 145 ? 15.146 10.843 -19.014 1.00 95.38 145 LEU A C 1
ATOM 1196 O O . LEU A 1 145 ? 15.980 11.116 -19.882 1.00 95.38 145 LEU A O 1
ATOM 1200 N N . LYS A 1 146 ? 15.209 11.348 -17.780 1.00 95.12 146 LYS A N 1
ATOM 1201 C CA . LYS A 1 146 ? 16.274 12.241 -17.317 1.00 95.12 146 LYS A CA 1
ATOM 1202 C C . LYS A 1 146 ? 16.606 11.959 -15.855 1.00 95.12 146 LYS A C 1
ATOM 1204 O O . LYS A 1 146 ? 15.681 11.711 -15.085 1.00 95.12 146 LYS A O 1
ATOM 1209 N N . PRO A 1 147 ? 17.879 12.109 -15.449 1.00 97.12 147 PRO A N 1
ATOM 1210 C CA . PRO A 1 147 ? 18.246 12.024 -14.046 1.00 97.12 147 PRO A CA 1
ATOM 1211 C C . PRO A 1 147 ? 17.425 13.000 -13.198 1.00 97.12 147 PRO A C 1
ATOM 1213 O O . PRO A 1 147 ? 17.341 14.190 -13.513 1.00 97.12 147 PRO A O 1
ATOM 1216 N N . ILE A 1 148 ? 16.819 12.501 -12.122 1.00 97.06 148 ILE A N 1
ATOM 1217 C CA . ILE A 1 148 ? 16.020 13.317 -11.211 1.00 97.06 148 ILE A CA 1
ATOM 1218 C C . ILE A 1 148 ? 16.917 14.105 -10.253 1.00 97.06 148 ILE A C 1
ATOM 1220 O O . ILE A 1 148 ? 18.025 13.685 -9.900 1.00 97.06 148 ILE A O 1
ATOM 1224 N N . SER A 1 149 ? 16.421 15.250 -9.788 1.00 97.06 149 SER A N 1
ATOM 1225 C CA . SER A 1 149 ? 17.134 16.060 -8.803 1.00 97.06 149 SER A CA 1
ATOM 1226 C C . SER A 1 149 ? 17.044 15.455 -7.396 1.00 97.06 149 SER A C 1
ATOM 1228 O O . SER A 1 149 ? 16.226 14.578 -7.096 1.00 97.06 149 SER A O 1
ATOM 1230 N N . LYS A 1 150 ? 17.861 15.977 -6.479 1.00 95.69 150 LYS A N 1
ATOM 1231 C CA . LYS A 1 150 ? 17.806 15.607 -5.059 1.00 95.69 150 LYS A CA 1
ATOM 1232 C C . LYS A 1 150 ? 16.452 15.930 -4.422 1.00 95.69 150 LYS A C 1
ATOM 1234 O O . LYS A 1 150 ? 15.981 15.181 -3.571 1.00 95.69 150 LYS A O 1
ATOM 1239 N N . GLU A 1 151 ? 15.845 17.042 -4.808 1.00 95.62 151 GLU A N 1
ATOM 1240 C CA . GLU A 1 151 ? 14.548 17.497 -4.307 1.00 95.62 151 GLU A CA 1
ATOM 1241 C C . GLU A 1 151 ? 13.454 16.514 -4.725 1.00 95.62 151 GLU A C 1
ATOM 1243 O O . GLU A 1 151 ? 12.643 16.117 -3.893 1.00 95.62 151 GLU A O 1
ATOM 1248 N N . ARG A 1 152 ? 13.506 16.021 -5.970 1.00 95.69 152 ARG A N 1
ATOM 1249 C CA . ARG A 1 152 ? 12.589 14.981 -6.446 1.00 95.69 152 ARG A CA 1
ATOM 1250 C C . ARG A 1 152 ? 12.766 13.664 -5.684 1.00 95.69 152 ARG A C 1
ATOM 1252 O O . ARG A 1 152 ? 11.776 13.055 -5.297 1.00 95.69 152 ARG A O 1
ATOM 1259 N N . VAL A 1 153 ? 14.002 13.245 -5.387 1.00 95.31 153 VAL A N 1
ATOM 1260 C CA . VAL A 1 153 ? 14.260 12.081 -4.507 1.00 95.31 153 VAL A CA 1
ATOM 1261 C C . VAL A 1 153 ? 13.616 12.277 -3.133 1.00 95.31 153 VAL A C 1
ATOM 1263 O O . VAL A 1 153 ? 12.982 11.363 -2.613 1.00 95.31 153 VAL A O 1
ATOM 1266 N N . ILE A 1 154 ? 13.768 13.463 -2.538 1.00 94.94 154 ILE A N 1
ATOM 1267 C CA . ILE A 1 154 ? 13.177 13.789 -1.235 1.00 94.94 154 ILE A CA 1
ATOM 1268 C C . ILE A 1 154 ? 11.649 13.713 -1.296 1.00 94.94 154 ILE A C 1
ATOM 1270 O O . ILE A 1 154 ? 11.057 13.109 -0.407 1.00 94.94 154 ILE A O 1
ATOM 1274 N N . GLU A 1 155 ? 11.028 14.271 -2.333 1.00 93.06 155 GLU A N 1
ATOM 1275 C CA . GLU A 1 155 ? 9.580 14.218 -2.555 1.00 93.06 155 GLU A CA 1
ATOM 1276 C C . GLU A 1 155 ? 9.075 12.766 -2.603 1.00 93.06 155 GLU A C 1
ATOM 1278 O O . GLU A 1 155 ? 8.193 12.390 -1.831 1.00 93.06 155 GLU A O 1
ATOM 1283 N N . LEU A 1 156 ? 9.699 11.908 -3.419 1.00 92.81 156 LEU A N 1
ATOM 1284 C CA . LEU A 1 156 ? 9.331 10.490 -3.521 1.00 92.81 156 LEU A CA 1
ATOM 1285 C C . LEU A 1 156 ? 9.499 9.747 -2.185 1.00 92.81 156 LEU A C 1
ATOM 1287 O O . LEU A 1 156 ? 8.665 8.925 -1.812 1.00 92.81 156 LEU A O 1
ATOM 1291 N N . MET A 1 157 ? 10.551 10.048 -1.419 1.00 93.19 157 MET A N 1
ATOM 1292 C CA . MET A 1 157 ? 10.747 9.429 -0.105 1.00 93.19 157 MET A CA 1
ATOM 1293 C C . MET A 1 157 ? 9.771 9.945 0.952 1.00 93.19 157 MET A C 1
ATOM 1295 O O . MET A 1 157 ? 9.409 9.196 1.861 1.00 93.19 157 MET A O 1
ATOM 1299 N N . GLN A 1 158 ? 9.326 11.199 0.852 1.00 91.38 158 GLN A N 1
ATOM 1300 C CA . GLN A 1 158 ? 8.250 11.721 1.692 1.00 91.38 158 GLN A CA 1
ATOM 1301 C C . GLN A 1 158 ? 6.937 10.994 1.401 1.00 91.38 158 GLN A C 1
ATOM 1303 O O . GLN A 1 158 ? 6.255 10.639 2.353 1.00 91.38 158 GLN A O 1
ATOM 1308 N N . HIS A 1 159 ? 6.641 10.666 0.139 1.00 88.25 159 HIS A N 1
ATOM 1309 C CA . HIS A 1 159 ? 5.509 9.797 -0.198 1.00 88.25 159 HIS A CA 1
ATOM 1310 C C . HIS A 1 159 ? 5.594 8.421 0.465 1.00 88.25 159 HIS A C 1
ATOM 1312 O O . HIS A 1 159 ? 4.574 7.916 0.901 1.00 88.25 159 HIS A O 1
ATOM 1318 N N . ILE A 1 160 ? 6.778 7.814 0.580 1.00 86.25 160 ILE A N 1
ATOM 1319 C CA . ILE A 1 160 ? 6.920 6.505 1.242 1.00 86.25 160 ILE A CA 1
ATOM 1320 C C . ILE A 1 160 ? 6.752 6.623 2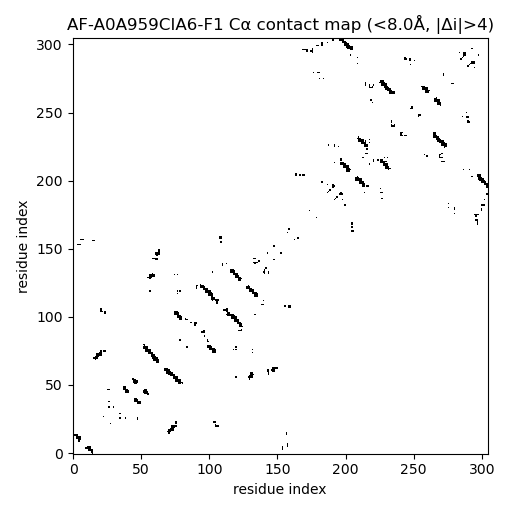.760 1.00 86.25 160 ILE A C 1
ATOM 1322 O O . ILE A 1 160 ? 6.018 5.848 3.363 1.00 86.25 160 ILE A O 1
ATOM 1326 N N . ASN A 1 161 ? 7.433 7.585 3.386 1.00 85.06 161 ASN A N 1
ATOM 1327 C CA . ASN A 1 161 ? 7.416 7.734 4.846 1.00 85.06 161 ASN A CA 1
ATOM 1328 C C . ASN A 1 161 ? 6.124 8.375 5.377 1.00 85.06 161 ASN A C 1
ATOM 1330 O O . ASN A 1 161 ? 5.865 8.269 6.570 1.00 85.06 161 ASN A O 1
ATOM 1334 N N . HIS A 1 162 ? 5.370 9.060 4.513 1.00 83.31 162 HIS A N 1
ATOM 1335 C CA . HIS A 1 162 ? 4.133 9.765 4.848 1.00 83.31 162 HIS A CA 1
ATOM 1336 C C . HIS A 1 162 ? 2.999 9.456 3.863 1.00 83.31 162 HIS A C 1
ATOM 1338 O O . HIS A 1 162 ? 2.204 10.331 3.516 1.00 83.31 162 HIS A O 1
ATOM 1344 N N . HIS A 1 163 ? 2.947 8.222 3.359 1.00 76.56 163 HIS A N 1
ATOM 1345 C CA . HIS A 1 163 ? 1.970 7.764 2.365 1.00 76.56 163 HIS A CA 1
ATOM 1346 C C . HIS A 1 163 ? 0.514 8.079 2.761 1.00 76.56 163 HIS A C 1
ATOM 1348 O O . HIS A 1 163 ? -0.316 8.359 1.896 1.00 76.56 163 HIS A O 1
ATOM 1354 N N . GLU A 1 164 ? 0.212 8.120 4.061 1.00 67.50 164 GLU A N 1
ATOM 1355 C CA . GLU A 1 164 ? -1.071 8.545 4.621 1.00 67.50 164 GLU A CA 1
ATOM 1356 C C . GLU A 1 164 ? -1.535 9.923 4.150 1.00 67.50 164 GLU A C 1
ATOM 1358 O O . GLU A 1 164 ? -2.733 10.130 3.968 1.00 67.50 164 GLU A O 1
ATOM 1363 N N . LEU A 1 165 ? -0.607 10.848 3.908 1.00 70.06 165 LEU A N 1
ATOM 1364 C CA . LEU A 1 165 ? -0.919 12.204 3.462 1.00 70.06 165 LEU A CA 1
ATOM 1365 C C . LEU A 1 165 ? -1.276 12.269 1.972 1.00 70.06 165 LEU A C 1
ATOM 1367 O O . LEU A 1 165 ? -1.790 13.290 1.517 1.00 70.06 165 LEU A O 1
ATOM 1371 N N . PHE A 1 166 ? -0.998 11.202 1.220 1.00 70.00 166 PHE A N 1
ATOM 1372 C CA . PHE A 1 166 ? -1.101 11.169 -0.240 1.00 70.00 166 PHE A CA 1
ATOM 1373 C C . PHE A 1 166 ? -2.149 10.188 -0.771 1.00 70.00 166 PHE A C 1
ATOM 1375 O O . PHE A 1 166 ? -2.397 10.165 -1.977 1.00 70.00 166 PHE A O 1
ATOM 1382 N N . LYS A 1 167 ? -2.787 9.399 0.099 1.00 64.94 167 LYS A N 1
ATOM 1383 C CA . LYS A 1 167 ? -3.980 8.629 -0.266 1.00 64.94 167 LYS A CA 1
ATOM 1384 C C . LYS A 1 167 ? -5.152 9.567 -0.542 1.00 64.94 167 LYS A C 1
ATOM 1386 O O . LYS A 1 167 ? -5.321 10.580 0.138 1.00 64.94 167 LYS A O 1
ATOM 1391 N N . GLU A 1 168 ? -5.997 9.200 -1.506 1.00 62.34 168 GLU A N 1
ATOM 1392 C CA . GLU A 1 168 ? -7.298 9.852 -1.653 1.00 62.34 168 GLU A CA 1
ATOM 1393 C C . GLU A 1 168 ? -8.051 9.720 -0.327 1.00 62.34 168 GLU A C 1
ATOM 1395 O O . GLU A 1 168 ? -8.257 8.615 0.185 1.00 62.34 168 GLU A O 1
ATOM 1400 N N . LYS A 1 169 ? -8.417 10.860 0.269 1.00 64.94 169 LYS A N 1
ATOM 1401 C CA . LYS A 1 169 ? -9.275 10.855 1.451 1.00 64.94 169 LYS A CA 1
ATOM 1402 C C . LYS A 1 169 ? -10.587 10.197 1.041 1.00 64.94 169 LYS A C 1
ATOM 1404 O O . LYS A 1 169 ? -11.244 10.662 0.113 1.00 64.94 169 LYS A O 1
ATOM 1409 N N . LYS A 1 170 ? -10.960 9.121 1.731 1.00 68.25 170 LYS A N 1
ATOM 1410 C CA . LYS A 1 170 ? -12.267 8.498 1.546 1.00 68.25 170 LYS A CA 1
ATOM 1411 C C . LYS A 1 170 ? -13.320 9.515 1.977 1.00 68.25 170 LYS A C 1
ATOM 1413 O O . LYS A 1 170 ? -13.417 9.849 3.156 1.00 68.25 170 LYS A O 1
ATOM 1418 N N . GLU A 1 171 ? -14.044 10.065 1.012 1.00 77.38 171 GLU A N 1
ATOM 1419 C CA . GLU A 1 171 ? -15.174 10.939 1.296 1.00 77.38 171 GLU A CA 1
ATOM 1420 C C . GLU A 1 171 ? -16.364 10.069 1.694 1.00 77.38 171 GLU A C 1
ATOM 1422 O O . GLU A 1 171 ? -16.729 9.122 0.995 1.00 77.38 171 GLU A O 1
ATOM 1427 N N . PHE A 1 172 ? -16.951 10.368 2.849 1.00 86.56 172 PHE A N 1
ATOM 1428 C CA . PHE A 1 172 ? -18.142 9.683 3.324 1.00 86.56 172 PHE A CA 1
ATOM 1429 C C . PHE A 1 172 ? -19.361 10.575 3.112 1.00 86.56 172 PHE A C 1
ATOM 1431 O O . PHE A 1 172 ? -19.375 11.732 3.526 1.00 86.56 172 PHE A O 1
ATOM 1438 N N . ASP A 1 173 ? -20.430 10.002 2.560 1.00 89.56 173 ASP A N 1
ATOM 1439 C CA . ASP A 1 173 ? -21.697 10.714 2.333 1.00 89.56 173 ASP A CA 1
ATOM 1440 C C . ASP A 1 173 ? -22.395 11.149 3.635 1.00 89.56 173 ASP A C 1
ATOM 1442 O O . ASP A 1 173 ? -23.348 11.932 3.611 1.00 89.56 173 ASP A O 1
ATOM 1446 N N . LYS A 1 174 ? -21.969 10.597 4.778 1.00 93.69 174 LYS A N 1
ATOM 1447 C CA . LYS A 1 174 ? -22.557 10.840 6.096 1.00 93.69 174 LYS A CA 1
ATOM 1448 C C . LYS A 1 174 ? -21.482 11.155 7.136 1.00 93.69 174 LYS A C 1
ATOM 1450 O O . LYS A 1 174 ? -20.421 10.522 7.103 1.00 93.69 174 LYS A O 1
ATOM 1455 N N . PRO A 1 175 ? -21.791 12.023 8.119 1.00 95.81 175 PRO A N 1
ATOM 1456 C CA . PRO A 1 175 ? -20.901 12.285 9.243 1.00 95.81 175 PRO A CA 1
ATOM 1457 C C . PRO A 1 175 ? -20.536 11.004 9.994 1.00 95.81 175 PRO A C 1
ATOM 1459 O O . PRO A 1 175 ? -21.380 10.113 10.150 1.00 95.81 175 PRO A O 1
ATOM 1462 N N . PHE A 1 176 ? -19.323 10.944 10.545 1.00 95.44 176 PHE A N 1
ATOM 1463 C CA . PHE A 1 176 ? -18.838 9.801 11.329 1.00 95.44 176 PHE A CA 1
ATOM 1464 C C . PHE A 1 176 ? -19.847 9.323 12.385 1.00 95.44 176 PHE A C 1
ATOM 1466 O O . PHE A 1 176 ? -20.111 8.131 12.511 1.00 95.44 176 PHE A O 1
ATOM 1473 N N . SER A 1 177 ? -20.474 10.260 13.101 1.00 96.31 177 SER A N 1
ATOM 1474 C CA . SER A 1 177 ? -21.481 9.975 14.137 1.00 96.31 177 SER A CA 1
ATOM 1475 C C . SER A 1 177 ? -22.652 9.135 13.620 1.00 96.31 177 SER A C 1
ATOM 1477 O O . SER A 1 177 ? -23.111 8.218 14.296 1.00 96.31 177 SER A O 1
ATOM 1479 N N . GLU A 1 178 ? -23.154 9.454 12.424 1.00 96.50 178 GLU A N 1
ATOM 1480 C CA . GLU A 1 178 ? -24.274 8.731 11.822 1.00 96.50 178 GLU A CA 1
ATOM 1481 C C . GLU A 1 178 ? -23.845 7.350 11.339 1.00 96.50 178 GLU A C 1
ATOM 1483 O O . GLU A 1 178 ? -24.592 6.386 11.513 1.00 96.50 178 GLU A O 1
ATOM 1488 N N . ARG A 1 179 ? -22.635 7.247 10.775 1.00 95.94 179 ARG A N 1
ATOM 1489 C CA . ARG A 1 179 ? -22.057 5.973 10.333 1.00 95.94 179 ARG A CA 1
ATOM 1490 C C . ARG A 1 179 ? -21.858 5.030 11.511 1.00 95.94 179 ARG A C 1
ATOM 1492 O O . ARG A 1 179 ? -22.452 3.959 11.526 1.00 95.94 179 ARG A O 1
ATOM 1499 N N . LEU A 1 180 ? -21.157 5.479 12.553 1.00 97.69 180 LEU A N 1
ATOM 1500 C CA . LEU A 1 180 ? -20.919 4.690 13.760 1.00 97.69 180 LEU A CA 1
ATOM 1501 C C . LEU A 1 180 ? -22.227 4.248 14.432 1.00 97.69 180 LEU A C 1
ATOM 1503 O O . LEU A 1 180 ? -22.357 3.092 14.826 1.00 97.69 180 LEU A O 1
ATOM 1507 N N . LYS A 1 181 ? -23.226 5.134 14.547 1.00 97.25 181 LYS A N 1
ATOM 1508 C CA . LYS A 1 181 ? -24.543 4.742 15.079 1.00 97.25 181 LYS A CA 1
ATOM 1509 C C . LYS A 1 181 ? -25.224 3.690 14.211 1.00 97.25 181 LYS A C 1
ATOM 1511 O O . LYS A 1 181 ? -25.835 2.776 14.761 1.00 97.25 181 LYS A O 1
ATOM 1516 N N . GLY A 1 182 ? -25.123 3.819 12.889 1.00 96.50 182 GLY A N 1
ATOM 1517 C CA . GLY A 1 182 ? -25.599 2.817 11.939 1.00 96.50 182 GLY A CA 1
ATOM 1518 C C . GLY A 1 182 ? -24.970 1.449 12.195 1.00 96.50 182 GLY A C 1
ATOM 1519 O O . GLY A 1 182 ? -25.705 0.477 12.362 1.00 96.50 182 GLY A O 1
ATOM 1520 N N . GLU A 1 183 ? -23.645 1.399 12.332 1.00 96.94 183 GLU A N 1
ATOM 1521 C CA . GLU A 1 183 ? -22.889 0.176 12.629 1.00 96.94 183 GLU A CA 1
ATOM 1522 C C . GLU A 1 183 ? -23.281 -0.443 13.977 1.00 96.94 183 GLU A C 1
ATOM 1524 O O . GLU A 1 183 ? -23.532 -1.642 14.064 1.00 96.94 183 GLU A O 1
ATOM 1529 N N . LEU A 1 184 ? -23.424 0.369 15.030 1.00 97.56 184 LEU A N 1
ATOM 1530 C CA . LEU A 1 184 ? -23.858 -0.109 16.349 1.00 97.56 184 LEU A CA 1
ATOM 1531 C C . LEU A 1 184 ? -25.279 -0.691 16.317 1.00 97.56 184 LEU A C 1
ATOM 1533 O O . LEU A 1 184 ? -25.543 -1.713 16.945 1.00 97.56 184 LEU A O 1
ATOM 1537 N N . ILE A 1 185 ? -26.211 -0.053 15.600 1.00 96.75 185 ILE A N 1
ATOM 1538 C CA . ILE A 1 185 ? -27.585 -0.559 15.440 1.00 96.75 185 ILE A CA 1
ATOM 1539 C C . ILE A 1 185 ? -27.587 -1.858 14.628 1.00 96.75 185 ILE A C 1
ATOM 1541 O O . ILE A 1 185 ? -28.308 -2.799 14.964 1.00 96.75 185 ILE A O 1
ATOM 1545 N N . PHE A 1 186 ? -26.782 -1.918 13.566 1.00 96.25 186 PHE A N 1
ATOM 1546 C CA . PHE A 1 186 ? -26.644 -3.111 12.744 1.00 96.25 186 PHE A CA 1
ATOM 1547 C C . PHE A 1 186 ? -26.086 -4.283 13.557 1.00 96.25 186 PHE A C 1
ATOM 1549 O O . PHE A 1 186 ? -26.716 -5.337 13.609 1.00 96.25 186 PHE A O 1
ATOM 1556 N N . ALA A 1 187 ? -24.964 -4.082 14.251 1.00 95.69 187 ALA A N 1
ATOM 1557 C CA . ALA A 1 187 ? -24.322 -5.110 15.062 1.00 95.69 187 ALA A CA 1
ATOM 1558 C C . ALA A 1 187 ? -25.223 -5.604 16.203 1.00 95.69 187 ALA A C 1
ATOM 1560 O O . ALA A 1 187 ? -25.256 -6.797 16.505 1.00 95.69 187 ALA A O 1
ATOM 1561 N N . GLU A 1 188 ? -26.013 -4.712 16.808 1.00 94.69 188 GLU A N 1
ATOM 1562 C CA . GLU A 1 188 ? -26.993 -5.104 17.819 1.00 94.69 188 GLU A CA 1
ATOM 1563 C C . GLU A 1 188 ? -28.028 -6.083 17.258 1.00 94.69 188 GLU A C 1
ATOM 1565 O O . GLU A 1 188 ? -28.236 -7.163 17.813 1.00 94.69 188 GLU A O 1
ATOM 1570 N N . LYS A 1 189 ? -28.630 -5.740 16.120 1.00 94.81 189 LYS A N 1
ATOM 1571 C CA . LYS A 1 189 ? -29.683 -6.541 15.491 1.00 94.81 189 LYS A CA 1
ATOM 1572 C C . LYS A 1 189 ? -29.159 -7.846 14.889 1.00 94.81 189 LYS A C 1
ATOM 1574 O O . LYS A 1 189 ? -29.794 -8.898 14.988 1.00 94.81 189 LYS A O 1
ATOM 1579 N N . GLU A 1 190 ? -28.020 -7.787 14.208 1.00 94.31 190 GLU A N 1
ATOM 1580 C CA . GLU A 1 190 ? -27.511 -8.928 13.453 1.00 94.31 190 GLU A CA 1
ATOM 1581 C C . GLU A 1 190 ? -26.692 -9.887 14.313 1.00 94.31 190 GLU A C 1
ATOM 1583 O O . GLU A 1 190 ? -26.744 -11.094 14.056 1.00 94.31 190 GLU A O 1
ATOM 1588 N N . TYR A 1 191 ? -26.020 -9.386 15.356 1.00 91.88 191 TYR A N 1
ATOM 1589 C CA . TYR A 1 191 ? -25.117 -10.184 16.182 1.00 91.88 191 TYR A CA 1
ATOM 1590 C C . TYR A 1 191 ? -25.559 -10.275 17.645 1.00 91.88 191 TYR A C 1
ATOM 1592 O O . TYR A 1 191 ? -25.794 -11.391 18.114 1.00 91.88 191 TYR A O 1
ATOM 1600 N N . LEU A 1 192 ? -25.754 -9.155 18.362 1.00 88.62 192 LEU A N 1
ATOM 1601 C CA . LEU A 1 192 ? -26.084 -9.198 19.802 1.00 88.62 192 LEU A CA 1
ATOM 1602 C C . LEU A 1 192 ? -27.406 -9.933 20.072 1.00 88.62 192 LEU A C 1
ATOM 1604 O O . LEU A 1 192 ? -27.443 -10.858 20.885 1.00 88.62 192 LEU A O 1
ATOM 1608 N N . GLU A 1 193 ? -28.485 -9.586 19.364 1.00 90.62 193 GLU A N 1
ATOM 1609 C CA . GLU A 1 193 ? -29.798 -10.236 19.515 1.00 90.62 193 GLU A CA 1
ATOM 1610 C C . GLU A 1 193 ? -29.754 -11.733 19.173 1.00 90.62 193 GLU A C 1
ATOM 1612 O O . GLU A 1 193 ? -30.504 -12.538 19.735 1.00 90.62 193 GLU A O 1
ATOM 1617 N N . LYS A 1 194 ? -28.834 -12.121 18.285 1.00 91.94 194 LYS A N 1
ATOM 1618 C CA . LYS A 1 194 ? -28.616 -13.506 17.855 1.00 91.94 194 LYS A CA 1
ATOM 1619 C C . LYS A 1 194 ? -27.538 -14.229 18.666 1.00 91.94 194 LYS A C 1
ATOM 1621 O O . LYS A 1 194 ? -27.277 -15.396 18.385 1.00 91.94 194 LYS A O 1
ATOM 1626 N N . LYS A 1 195 ? -26.959 -13.574 19.681 1.00 89.62 195 LYS A N 1
ATOM 1627 C CA . LYS A 1 195 ? -25.862 -14.084 20.522 1.00 89.62 195 LYS A CA 1
ATOM 1628 C C . LYS A 1 195 ? -24.639 -14.535 19.716 1.00 89.62 195 LYS A C 1
ATOM 1630 O O . LYS A 1 195 ? -24.053 -15.570 20.020 1.00 89.62 195 LYS A O 1
ATOM 1635 N N . LYS A 1 196 ? -24.299 -13.776 18.680 1.00 91.44 196 LYS A N 1
ATOM 1636 C CA . LYS A 1 196 ? -23.088 -13.961 17.881 1.00 91.44 196 LYS A CA 1
ATOM 1637 C C . LYS A 1 196 ? -22.019 -12.971 18.324 1.00 91.44 196 LYS A C 1
ATOM 1639 O O . LYS A 1 196 ? -22.338 -11.859 18.760 1.00 91.44 196 LYS A O 1
ATOM 1644 N N . ASP A 1 197 ? -20.770 -13.386 18.205 1.00 93.94 197 ASP A N 1
ATOM 1645 C CA . ASP A 1 197 ? -19.624 -12.518 18.427 1.00 93.94 197 ASP A CA 1
ATOM 1646 C C . ASP A 1 197 ? -19.348 -11.683 17.173 1.00 93.94 197 ASP A C 1
ATOM 1648 O O . ASP A 1 197 ? -19.707 -12.054 16.054 1.00 93.94 197 ASP A O 1
ATOM 1652 N N . PHE A 1 198 ? -18.797 -10.492 17.379 1.00 95.81 198 PHE A N 1
ATOM 1653 C CA . PHE A 1 198 ? -18.532 -9.541 16.308 1.00 95.81 198 PHE A CA 1
ATOM 1654 C C . PHE A 1 198 ? -17.434 -8.569 16.719 1.00 95.81 198 PHE A C 1
ATOM 1656 O O . PHE A 1 198 ? -17.205 -8.333 17.912 1.00 95.81 198 PHE A O 1
ATOM 1663 N N . ALA A 1 199 ? -16.847 -7.933 15.712 1.00 97.12 199 ALA A N 1
ATOM 1664 C CA . ALA A 1 199 ? -16.067 -6.719 15.868 1.00 97.12 199 ALA A CA 1
ATOM 1665 C C . ALA A 1 199 ? -16.553 -5.644 14.894 1.00 97.12 199 ALA A C 1
ATOM 1667 O O . ALA A 1 199 ? -17.053 -5.932 13.809 1.00 97.12 199 ALA A O 1
ATOM 1668 N N . ILE A 1 200 ? -16.395 -4.394 15.311 1.00 97.88 200 ILE A N 1
ATOM 1669 C CA . ILE A 1 200 ? -16.475 -3.202 14.480 1.00 97.88 200 ILE A CA 1
ATOM 1670 C C . ILE A 1 200 ? -15.091 -2.564 14.530 1.00 97.88 200 ILE A C 1
ATOM 1672 O O . ILE A 1 200 ? -14.661 -2.087 15.585 1.00 97.88 200 ILE A O 1
ATOM 1676 N N . ASN A 1 201 ? -14.390 -2.569 13.404 1.00 97.25 201 ASN A N 1
ATOM 1677 C CA . ASN A 1 201 ? -13.104 -1.903 13.278 1.00 97.25 201 ASN A CA 1
ATOM 1678 C C . ASN A 1 201 ? -13.318 -0.395 13.216 1.00 97.25 201 ASN A C 1
ATOM 1680 O O . ASN A 1 201 ? -14.119 0.084 12.415 1.00 97.25 201 ASN A O 1
ATOM 1684 N N . ILE A 1 202 ? -12.573 0.344 14.034 1.00 97.31 202 ILE A N 1
ATOM 1685 C CA . ILE A 1 202 ? -12.416 1.790 13.907 1.00 97.31 202 ILE A CA 1
ATOM 1686 C C . ILE A 1 202 ? -11.059 2.019 13.257 1.00 97.31 202 ILE A C 1
ATOM 1688 O O . ILE A 1 202 ? -10.023 1.823 13.894 1.00 97.31 202 ILE A O 1
ATOM 1692 N N . SER A 1 203 ? -11.063 2.390 11.981 1.00 92.31 203 SER A N 1
ATOM 1693 C CA . SER A 1 203 ? -9.849 2.381 11.163 1.00 92.31 203 SER A CA 1
ATOM 1694 C C . SER A 1 203 ? -9.506 3.770 10.652 1.00 92.31 203 SER A C 1
ATOM 1696 O O . SER A 1 203 ? -10.366 4.515 10.184 1.00 92.31 203 SER A O 1
ATOM 1698 N N . SER A 1 204 ? -8.221 4.102 10.700 1.00 86.19 204 SER A N 1
ATOM 1699 C CA . SER A 1 204 ? -7.672 5.123 9.815 1.00 86.19 204 SER A CA 1
ATOM 1700 C C . SER A 1 204 ? -7.491 4.520 8.413 1.00 86.19 204 SER A C 1
ATOM 1702 O O . SER A 1 204 ? -7.531 3.296 8.264 1.00 86.19 204 SER A O 1
ATOM 1704 N N . PRO A 1 205 ? -7.209 5.324 7.374 1.00 70.94 205 PRO A N 1
ATOM 1705 C CA . PRO A 1 205 ? -6.961 4.810 6.023 1.00 70.94 205 PRO A CA 1
ATOM 1706 C C . PRO A 1 205 ? -5.835 3.761 5.884 1.00 70.94 205 PRO A C 1
ATOM 1708 O O . PRO A 1 205 ? -5.669 3.193 4.799 1.00 70.94 205 PRO A O 1
ATOM 1711 N N . ASN A 1 206 ? -5.020 3.535 6.924 1.00 67.62 206 ASN A N 1
ATOM 1712 C CA . ASN A 1 206 ? -3.849 2.649 6.881 1.00 67.62 206 ASN A CA 1
ATOM 1713 C C . ASN A 1 206 ? -3.783 1.608 7.996 1.00 67.62 206 ASN A C 1
ATOM 1715 O O . ASN A 1 206 ? -2.940 0.716 7.926 1.00 67.62 206 ASN A O 1
ATOM 1719 N N . SER A 1 207 ? -4.612 1.720 9.027 1.00 81.25 207 SER A N 1
ATOM 1720 C CA . SER A 1 207 ? -4.530 0.836 10.183 1.00 81.25 207 SER A CA 1
ATOM 1721 C C . SER A 1 207 ? -5.858 0.764 10.912 1.00 81.25 207 SER A C 1
ATOM 1723 O O . SER A 1 207 ? -6.615 1.737 10.969 1.00 81.25 207 SER A O 1
ATOM 1725 N N . VAL A 1 208 ? -6.112 -0.391 11.519 1.00 90.12 208 VAL A N 1
ATOM 1726 C CA . VAL A 1 208 ? -7.135 -0.508 12.554 1.00 90.12 208 VAL A CA 1
ATOM 1727 C C . VAL A 1 208 ? -6.585 0.193 13.792 1.00 90.12 208 VAL A C 1
ATOM 1729 O O . VAL A 1 208 ? -5.538 -0.197 14.300 1.00 90.12 208 VAL A O 1
ATOM 1732 N N . LEU A 1 209 ? -7.262 1.246 14.250 1.00 93.44 209 LEU A N 1
ATOM 1733 C CA . LEU A 1 209 ? -6.855 1.986 15.445 1.00 93.44 209 LEU A CA 1
ATOM 1734 C C . LEU A 1 209 ? -7.214 1.185 16.697 1.00 93.44 209 LEU A C 1
ATOM 1736 O O . LEU A 1 209 ? -6.395 0.997 17.589 1.00 93.44 209 LEU A O 1
ATOM 1740 N N . PHE A 1 210 ? -8.465 0.727 16.755 1.00 96.88 210 PHE A N 1
ATOM 1741 C CA . PHE A 1 210 ? -9.015 -0.101 17.825 1.00 96.88 210 PHE A CA 1
ATOM 1742 C C . PHE A 1 210 ? -10.343 -0.719 17.379 1.00 96.88 210 PHE A C 1
ATOM 1744 O O . PHE A 1 210 ? -10.865 -0.410 16.303 1.00 96.88 210 PHE A O 1
ATOM 1751 N N . GLN A 1 211 ? -10.910 -1.585 18.216 1.00 98.12 211 GLN A N 1
ATOM 1752 C CA . GLN A 1 211 ? -12.144 -2.300 17.901 1.00 98.12 211 GLN A CA 1
ATOM 1753 C C . GLN A 1 211 ? -13.229 -2.057 18.948 1.00 98.12 211 GLN A C 1
ATOM 1755 O O . GLN A 1 211 ? -12.963 -1.966 20.150 1.00 98.12 211 GLN A O 1
ATOM 1760 N N . ILE A 1 212 ? -14.475 -1.995 18.482 1.00 98.19 212 ILE A N 1
ATOM 1761 C CA . ILE A 1 212 ? -15.656 -2.220 19.316 1.00 98.19 212 ILE A CA 1
ATOM 1762 C C . ILE A 1 212 ? -16.033 -3.687 19.140 1.00 98.19 212 ILE A C 1
ATOM 1764 O O . ILE A 1 212 ? -16.264 -4.126 18.021 1.00 98.19 212 ILE A O 1
ATOM 1768 N N . ILE A 1 213 ? -16.111 -4.446 20.221 1.00 96.50 213 ILE A N 1
ATOM 1769 C CA . ILE A 1 213 ? -16.361 -5.891 20.188 1.00 96.50 213 ILE A CA 1
ATOM 1770 C C . ILE A 1 213 ? -17.623 -6.249 20.962 1.00 96.50 213 ILE A C 1
ATOM 1772 O O . ILE A 1 213 ? -18.119 -5.457 21.772 1.00 96.50 213 ILE A O 1
ATOM 1776 N N . ASN A 1 214 ? -18.133 -7.463 20.750 1.00 94.75 214 ASN A N 1
ATOM 1777 C CA . ASN A 1 214 ? -19.094 -8.045 21.681 1.00 94.75 214 ASN A CA 1
ATOM 1778 C C . ASN A 1 214 ? -18.464 -8.067 23.080 1.00 94.75 214 ASN A C 1
ATOM 1780 O O . ASN A 1 214 ? -17.349 -8.557 23.260 1.00 94.75 214 ASN A O 1
ATOM 1784 N N . ASN A 1 215 ? -19.156 -7.542 24.091 1.00 93.00 215 ASN A N 1
ATOM 1785 C CA . ASN A 1 215 ? -18.584 -7.492 25.429 1.00 93.00 215 ASN A CA 1
ATOM 1786 C C . ASN A 1 215 ? -18.298 -8.890 26.003 1.00 93.00 215 ASN A C 1
ATOM 1788 O O . ASN A 1 215 ? -17.448 -9.011 26.879 1.00 93.00 215 ASN A O 1
ATOM 1792 N N . ASN A 1 216 ? -18.948 -9.957 25.523 1.00 91.31 216 ASN A N 1
ATOM 1793 C CA . ASN A 1 216 ? -18.632 -11.341 25.904 1.00 91.31 216 ASN A CA 1
ATOM 1794 C C . ASN A 1 216 ? -17.210 -11.767 25.513 1.00 91.31 216 ASN A C 1
ATOM 1796 O O . ASN A 1 216 ? -16.685 -12.700 26.112 1.00 91.31 216 ASN A O 1
ATOM 1800 N N . MET A 1 217 ? -16.590 -11.070 24.560 1.00 92.06 217 MET A N 1
ATOM 1801 C CA . MET A 1 217 ? -15.205 -11.289 24.152 1.00 92.06 217 MET A CA 1
ATOM 1802 C C . MET A 1 217 ? -14.188 -10.521 25.013 1.00 92.06 217 MET A C 1
ATOM 1804 O O . MET A 1 217 ? -12.988 -10.655 24.798 1.00 92.06 217 MET A O 1
ATOM 1808 N N . LEU A 1 218 ? -14.626 -9.683 25.962 1.00 92.19 218 LEU A N 1
ATOM 1809 C CA . LEU A 1 218 ? -13.703 -9.011 26.878 1.00 92.19 218 LEU A CA 1
ATOM 1810 C C . LEU A 1 218 ? -13.192 -10.004 27.924 1.00 92.19 218 LEU A C 1
ATOM 1812 O O . LEU A 1 218 ? -13.978 -10.685 28.584 1.00 92.19 218 LEU A O 1
ATOM 1816 N N . GLU A 1 219 ? -11.896 -9.950 28.207 1.00 90.06 219 GLU A N 1
ATOM 1817 C CA . GLU A 1 219 ? -11.235 -10.718 29.272 1.00 90.06 219 GLU A CA 1
ATOM 1818 C C . GLU A 1 219 ? -11.821 -10.420 30.660 1.00 90.06 219 GLU A C 1
ATOM 1820 O O . GLU A 1 219 ? -11.771 -11.218 31.598 1.00 90.06 219 GLU A O 1
ATOM 1825 N N . SER A 1 220 ? -12.382 -9.221 30.810 1.00 73.62 220 SER A N 1
ATOM 1826 C CA . SER A 1 220 ? -12.918 -8.709 32.065 1.00 73.62 220 SER A CA 1
ATOM 1827 C C . SER A 1 220 ? -14.437 -8.844 32.203 1.00 73.62 220 SER A C 1
ATOM 1829 O O . SER A 1 220 ? -14.975 -8.395 33.223 1.00 73.62 220 SER A O 1
ATOM 1831 N N . ASN A 1 221 ? -15.154 -9.459 31.249 1.00 68.19 221 ASN A N 1
ATOM 1832 C CA . ASN A 1 221 ? -16.615 -9.505 31.327 1.00 68.19 221 ASN A CA 1
ATOM 1833 C C . ASN A 1 221 ? -17.106 -10.454 32.432 1.00 68.19 221 ASN A C 1
ATOM 1835 O O . ASN A 1 221 ? -17.047 -11.678 32.338 1.00 68.19 221 ASN A O 1
ATOM 1839 N N . LYS A 1 222 ? -17.624 -9.851 33.506 1.00 55.00 222 LYS A N 1
ATOM 1840 C CA . LYS A 1 222 ? -18.057 -10.537 34.732 1.00 55.00 222 LYS A CA 1
ATOM 1841 C C . LYS A 1 222 ? -19.572 -10.693 34.865 1.00 55.00 222 LYS A C 1
ATOM 1843 O O . LYS A 1 222 ? -20.018 -11.317 35.825 1.00 55.00 222 LYS A O 1
ATOM 1848 N N . ASN A 1 223 ? -20.373 -10.131 33.952 1.00 60.81 223 ASN A N 1
ATOM 1849 C CA . ASN A 1 223 ? -21.793 -9.885 34.239 1.00 60.81 223 ASN A CA 1
ATOM 1850 C C . ASN A 1 223 ? -22.794 -10.592 33.308 1.00 60.81 223 ASN A C 1
ATOM 1852 O O . ASN A 1 223 ? -23.991 -10.552 33.599 1.00 60.81 223 ASN A O 1
ATOM 1856 N N . GLY A 1 224 ? -22.349 -11.228 32.216 1.00 64.69 224 GLY A N 1
ATOM 1857 C CA . GLY A 1 224 ? -23.206 -12.023 31.315 1.00 64.69 224 GLY A CA 1
ATOM 1858 C C . GLY A 1 224 ? -24.324 -11.238 30.612 1.00 64.69 224 GLY A C 1
ATOM 1859 O O . GLY A 1 224 ? -25.269 -11.833 30.091 1.00 64.69 224 GLY A O 1
ATOM 1860 N N . LYS A 1 225 ? -24.258 -9.902 30.628 1.00 78.81 225 LYS A N 1
ATOM 1861 C CA . LYS A 1 225 ? -25.189 -9.023 29.914 1.00 78.81 225 LYS A CA 1
ATOM 1862 C C . LYS A 1 225 ? -24.615 -8.717 28.542 1.00 78.81 225 LYS A C 1
ATOM 1864 O O . LYS A 1 225 ? -23.496 -8.235 28.468 1.00 78.81 225 LYS A O 1
ATOM 1869 N N . SER A 1 226 ? -25.410 -8.937 27.501 1.00 85.50 226 SER A N 1
ATOM 1870 C CA . SER A 1 226 ? -25.049 -8.612 26.119 1.00 85.50 226 SER A CA 1
ATOM 1871 C C . SER A 1 226 ? -24.849 -7.106 25.938 1.00 85.50 226 SER A C 1
ATOM 1873 O O . SER A 1 226 ? -25.702 -6.321 26.374 1.00 85.50 226 SER A O 1
ATOM 1875 N N . GLY A 1 227 ? -23.764 -6.719 25.274 1.00 93.75 227 GLY A N 1
ATOM 1876 C CA . GLY A 1 227 ? -23.507 -5.340 24.875 1.00 93.75 227 GLY A CA 1
ATOM 1877 C C . GLY A 1 227 ? -22.174 -5.152 24.166 1.00 93.75 227 GLY A C 1
ATOM 1878 O O . GLY A 1 227 ? -21.607 -6.101 23.631 1.00 93.75 227 GLY A O 1
ATOM 1879 N N . PHE A 1 228 ? -21.688 -3.916 24.157 1.00 96.06 228 PHE A N 1
ATOM 1880 C CA . PHE A 1 228 ? -20.480 -3.504 23.455 1.00 96.06 228 PHE A CA 1
ATOM 1881 C C . PHE A 1 228 ? -19.316 -3.300 24.426 1.00 96.06 228 PHE A C 1
ATOM 1883 O O . PHE A 1 228 ? -19.472 -2.709 25.497 1.00 96.06 228 PHE A O 1
ATOM 1890 N N . GLY A 1 229 ? -18.135 -3.754 24.025 1.00 95.69 229 GLY A N 1
ATOM 1891 C CA . GLY A 1 229 ? -16.863 -3.459 24.668 1.00 95.69 229 GLY A CA 1
ATOM 1892 C C . GLY A 1 229 ? -15.930 -2.702 23.731 1.00 95.69 229 GLY A C 1
ATOM 1893 O O . GLY A 1 229 ? -16.058 -2.818 22.518 1.00 95.69 229 GLY A O 1
ATOM 1894 N N . LEU A 1 230 ? -14.980 -1.944 24.275 1.00 97.12 230 LEU A N 1
ATOM 1895 C CA . LEU A 1 230 ? -13.832 -1.460 23.501 1.00 97.12 230 LEU A CA 1
ATOM 1896 C C . LEU A 1 230 ? -12.609 -2.326 23.782 1.00 97.12 230 LEU A C 1
ATOM 1898 O O . LEU A 1 230 ? -12.366 -2.691 24.933 1.00 97.12 230 LEU A O 1
ATOM 1902 N N . HIS A 1 231 ? -11.842 -2.587 22.729 1.00 96.69 231 HIS A N 1
ATOM 1903 C CA . HIS A 1 231 ? -10.592 -3.333 22.737 1.00 96.69 231 HIS A CA 1
ATOM 1904 C C . HIS A 1 231 ? -9.496 -2.490 22.075 1.00 96.69 231 HIS A C 1
ATOM 1906 O O . HIS A 1 231 ? -9.562 -2.223 20.874 1.00 96.69 231 HIS A O 1
ATOM 1912 N N . LEU A 1 232 ? -8.518 -2.039 22.866 1.00 96.56 232 LEU A N 1
ATOM 1913 C CA . LEU A 1 232 ? -7.381 -1.236 22.406 1.00 96.56 232 LEU A CA 1
ATOM 1914 C C . LEU A 1 232 ? -6.100 -2.037 22.616 1.00 96.56 232 LEU A C 1
ATOM 1916 O O . LEU A 1 232 ? -5.650 -2.173 23.752 1.00 96.56 232 LEU A O 1
ATOM 1920 N N . SER A 1 233 ? -5.525 -2.545 21.535 1.00 93.88 233 SER A N 1
ATOM 1921 C CA . SER A 1 233 ? -4.232 -3.228 21.520 1.00 93.88 233 SER A CA 1
ATOM 1922 C C . SER A 1 233 ? -3.145 -2.267 21.047 1.00 93.88 233 SER A C 1
ATOM 1924 O O . SER A 1 233 ? -3.322 -1.606 20.024 1.00 93.88 233 SER A O 1
ATOM 1926 N N . PHE A 1 234 ? -2.020 -2.212 21.752 1.00 90.94 234 PHE A N 1
ATOM 1927 C CA . PHE A 1 234 ? -0.873 -1.389 21.375 1.00 90.94 234 PHE A CA 1
ATOM 1928 C C . PHE A 1 234 ? 0.342 -2.278 21.114 1.00 90.94 234 PHE A C 1
ATOM 1930 O O . PHE A 1 234 ? 0.794 -2.978 22.016 1.00 90.94 234 PHE A O 1
ATOM 1937 N N . ASP A 1 235 ? 0.885 -2.238 19.899 1.00 84.12 235 ASP A N 1
ATOM 1938 C CA . ASP A 1 235 ? 2.067 -3.017 19.5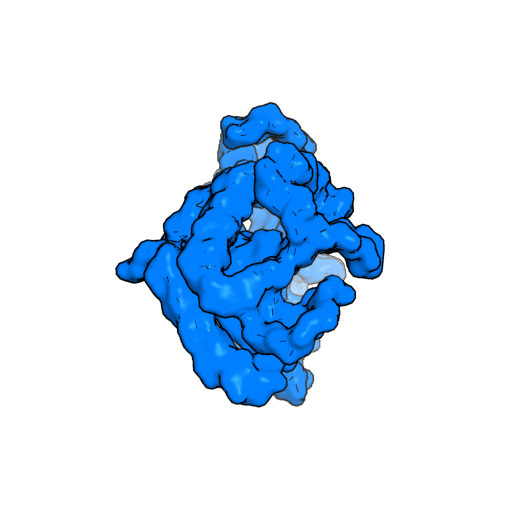29 1.00 84.12 235 ASP A CA 1
ATOM 1939 C C . ASP A 1 235 ? 3.347 -2.239 19.869 1.00 84.12 235 ASP A C 1
ATOM 1941 O O . ASP A 1 235 ? 3.812 -1.387 19.113 1.00 84.12 235 ASP A O 1
ATOM 1945 N N . GLU A 1 236 ? 3.936 -2.532 21.031 1.00 81.31 236 GLU A N 1
ATOM 1946 C CA . GLU A 1 236 ? 5.144 -1.848 21.516 1.00 81.31 236 GLU A CA 1
ATOM 1947 C C . GLU A 1 236 ? 6.401 -2.086 20.654 1.00 81.31 236 GLU A C 1
ATOM 1949 O O . GLU A 1 236 ? 7.445 -1.473 20.920 1.00 81.31 236 GLU A O 1
ATOM 1954 N N . SER A 1 237 ? 6.330 -2.931 19.616 1.00 78.06 237 SER A N 1
ATOM 1955 C CA . SER A 1 237 ? 7.409 -3.054 18.629 1.00 78.06 237 SER A CA 1
ATOM 1956 C C . SER A 1 237 ? 7.580 -1.788 17.777 1.00 78.06 237 SER A C 1
ATOM 1958 O O . SER A 1 237 ? 8.681 -1.536 17.274 1.00 78.06 237 SER A O 1
ATOM 1960 N N . PHE A 1 238 ? 6.542 -0.947 17.698 1.00 73.62 238 PHE A N 1
ATOM 1961 C CA . PHE A 1 238 ? 6.557 0.356 17.038 1.00 73.62 238 PHE A CA 1
ATOM 1962 C C . PHE A 1 238 ? 6.717 1.495 18.057 1.00 73.62 238 PHE A C 1
ATOM 1964 O O . PHE A 1 238 ? 6.107 1.506 19.128 1.00 73.62 238 PHE A O 1
ATOM 1971 N N . GLU A 1 239 ? 7.551 2.487 17.736 1.00 77.19 239 GLU A N 1
ATOM 1972 C CA . GLU A 1 239 ? 7.795 3.624 18.637 1.00 77.19 239 GLU A CA 1
ATOM 1973 C C . GLU A 1 239 ? 6.545 4.511 18.753 1.00 77.19 239 GLU A C 1
ATOM 1975 O O . GLU A 1 239 ? 6.251 5.043 19.822 1.00 77.19 239 GLU A O 1
ATOM 1980 N N . GLU A 1 240 ? 5.766 4.599 17.673 1.00 75.00 240 GLU A N 1
ATOM 1981 C CA . GLU A 1 240 ? 4.487 5.300 17.602 1.00 75.00 240 GLU A CA 1
ATOM 1982 C C . GLU A 1 240 ? 3.492 4.779 18.651 1.00 75.00 240 GLU A C 1
ATOM 1984 O O . GLU A 1 240 ? 2.861 5.570 19.354 1.00 75.00 240 GLU A O 1
ATOM 1989 N N . SER A 1 241 ? 3.410 3.459 18.840 1.00 82.56 241 SER A N 1
ATOM 1990 C CA . SER A 1 241 ? 2.491 2.852 19.808 1.00 82.56 241 SER A CA 1
ATOM 1991 C C . SER A 1 241 ? 2.856 3.174 21.258 1.00 82.56 241 SER A C 1
ATOM 1993 O O . SER A 1 241 ? 1.969 3.280 22.105 1.00 82.56 241 SER A O 1
ATOM 1995 N N . LYS A 1 242 ? 4.135 3.425 21.570 1.00 86.94 242 LYS A N 1
ATOM 1996 C CA . LYS A 1 242 ? 4.538 3.887 22.911 1.00 86.94 242 LYS A CA 1
ATOM 1997 C C . LYS A 1 242 ? 4.019 5.293 23.199 1.00 86.94 242 LYS A C 1
ATOM 1999 O O . LYS A 1 242 ? 3.532 5.549 24.303 1.00 86.94 242 LYS A O 1
ATOM 2004 N N . GLU A 1 243 ? 4.081 6.187 22.210 1.00 88.56 243 GLU A N 1
ATOM 2005 C CA . GLU A 1 243 ? 3.508 7.533 22.319 1.00 88.56 243 GLU A CA 1
ATOM 2006 C C . GLU A 1 243 ? 1.980 7.473 22.476 1.00 88.56 243 GLU A C 1
ATOM 2008 O O . GLU A 1 243 ? 1.411 8.200 23.291 1.00 88.56 243 GLU A O 1
ATOM 2013 N N . GLU A 1 244 ? 1.301 6.590 21.737 1.00 93.00 244 GLU A N 1
ATOM 2014 C CA . GLU A 1 244 ? -0.148 6.377 21.850 1.00 93.00 244 GLU A CA 1
ATOM 2015 C C . GLU A 1 244 ? -0.550 5.853 23.235 1.00 93.00 244 GLU A C 1
ATOM 2017 O O . GLU A 1 244 ? -1.475 6.393 23.848 1.00 93.00 244 GLU A O 1
ATOM 2022 N N . ILE A 1 245 ? 0.178 4.872 23.784 1.00 93.75 245 ILE A N 1
ATOM 2023 C CA . ILE A 1 245 ? -0.033 4.379 25.153 1.00 93.75 245 ILE A CA 1
ATOM 2024 C C . ILE A 1 245 ? 0.113 5.523 26.162 1.00 93.75 245 ILE A C 1
ATOM 2026 O O . ILE A 1 245 ? -0.697 5.642 27.086 1.00 93.75 245 ILE A O 1
ATOM 2030 N N . GLU A 1 246 ? 1.139 6.365 26.020 1.00 93.69 246 GLU A N 1
ATOM 2031 C CA . GLU A 1 246 ? 1.356 7.498 26.921 1.00 93.69 246 GLU A CA 1
ATOM 2032 C C . GLU A 1 246 ? 0.207 8.512 26.827 1.00 93.69 246 GLU A C 1
ATOM 2034 O O . GLU A 1 246 ? -0.370 8.889 27.855 1.00 93.69 246 GLU A O 1
ATOM 2039 N N . LYS A 1 247 ? -0.189 8.898 25.605 1.00 95.44 247 LYS A N 1
ATOM 2040 C CA . LYS A 1 247 ? -1.342 9.778 25.365 1.00 95.44 247 LYS A CA 1
ATOM 2041 C C . LYS A 1 247 ? -2.608 9.210 25.986 1.00 95.44 247 LYS A C 1
ATOM 2043 O O . LYS A 1 247 ? -3.299 9.946 26.686 1.00 95.44 247 LYS A O 1
ATOM 2048 N N . PHE A 1 248 ? -2.881 7.920 25.781 1.00 97.44 248 PHE A N 1
ATOM 2049 C CA . PHE A 1 248 ? -4.031 7.221 26.345 1.00 97.44 248 PHE A CA 1
ATOM 2050 C C . PHE A 1 248 ? -4.000 7.222 27.875 1.00 97.44 248 PHE A C 1
ATOM 2052 O O . PHE A 1 248 ? -4.968 7.645 28.505 1.00 97.44 248 PHE A O 1
ATOM 2059 N N . ARG A 1 249 ? -2.887 6.817 28.499 1.00 95.75 249 ARG A N 1
ATOM 2060 C CA . ARG A 1 249 ? -2.747 6.771 29.968 1.00 95.75 249 ARG A CA 1
ATOM 2061 C C . ARG A 1 249 ? -2.952 8.142 30.617 1.00 95.75 249 ARG A C 1
ATOM 2063 O O . ARG A 1 249 ? -3.496 8.203 31.722 1.00 95.75 249 ARG A O 1
ATOM 2070 N N . ASN A 1 250 ? -2.595 9.220 29.920 1.00 96.25 250 ASN A N 1
ATOM 2071 C CA . ASN A 1 250 ? -2.777 10.598 30.376 1.00 96.25 250 ASN A CA 1
ATOM 2072 C C . ASN A 1 250 ? -4.231 11.106 30.308 1.00 96.25 250 ASN A C 1
ATOM 2074 O O . ASN A 1 250 ? -4.527 12.159 30.878 1.00 96.25 250 ASN A O 1
ATOM 2078 N N . GLN A 1 251 ? -5.153 10.372 29.676 1.00 97.62 251 GLN A N 1
ATOM 2079 C CA . GLN A 1 251 ? -6.561 10.770 29.592 1.00 97.62 251 GLN A CA 1
ATOM 2080 C C . GLN A 1 251 ? -7.335 10.499 30.885 1.00 97.62 251 GLN A C 1
ATOM 2082 O O . GLN A 1 251 ? -7.096 9.529 31.603 1.00 97.62 251 GLN A O 1
ATOM 2087 N N . ASP A 1 252 ? -8.345 11.325 31.163 1.00 96.50 252 ASP A N 1
ATOM 2088 C CA . ASP A 1 252 ? -9.216 11.187 32.338 1.00 96.50 252 ASP A CA 1
ATOM 2089 C C . ASP A 1 252 ? -10.045 9.887 32.333 1.00 96.50 252 ASP A C 1
ATOM 2091 O O . ASP A 1 252 ? -10.377 9.349 33.393 1.00 96.50 252 ASP A O 1
ATOM 2095 N N . TYR A 1 253 ? -10.363 9.361 31.148 1.00 95.56 253 TYR A N 1
ATOM 2096 C CA . TYR A 1 253 ? -11.130 8.127 30.975 1.00 95.56 253 TYR A CA 1
ATOM 2097 C C . TYR A 1 253 ? -10.295 6.846 31.041 1.00 95.56 253 TYR A C 1
ATOM 2099 O O . TYR A 1 253 ? -10.881 5.774 31.196 1.00 95.56 253 TYR A O 1
ATOM 2107 N N . SER A 1 254 ? -8.963 6.927 30.964 1.00 96.50 254 SER A N 1
ATOM 2108 C CA . SER A 1 254 ? -8.077 5.755 30.874 1.00 96.50 254 SER A CA 1
ATOM 2109 C C . SER A 1 254 ? -8.239 4.799 32.056 1.00 96.50 254 SER A C 1
ATOM 2111 O O . SER A 1 254 ? -8.263 3.585 31.893 1.00 96.50 254 SER A O 1
ATOM 2113 N N . LYS A 1 255 ? -8.490 5.347 33.251 1.00 94.81 255 LYS A N 1
ATOM 2114 C CA . LYS A 1 255 ? -8.698 4.599 34.503 1.00 94.81 255 LYS A CA 1
ATOM 2115 C C . LYS A 1 255 ? -9.918 3.677 34.495 1.00 94.81 255 LYS A C 1
ATOM 2117 O O . LYS A 1 255 ? -10.064 2.868 35.406 1.00 94.81 255 LYS A O 1
ATOM 2122 N N . LYS A 1 256 ? -10.830 3.848 33.534 1.00 94.81 256 LYS A N 1
ATOM 2123 C CA . LYS A 1 256 ? -12.005 2.983 33.374 1.00 94.81 256 LYS A CA 1
ATOM 2124 C C . LYS A 1 256 ? -11.690 1.713 32.584 1.00 94.81 256 LYS A C 1
ATOM 2126 O O . LYS A 1 256 ? -12.490 0.786 32.626 1.00 94.81 256 LYS A O 1
ATOM 2131 N N . PHE A 1 257 ? -10.563 1.685 31.876 1.00 96.31 257 PHE A N 1
ATOM 2132 C CA . PHE A 1 257 ? -10.110 0.512 31.149 1.00 96.31 257 PHE A CA 1
ATOM 2133 C C . PHE A 1 257 ? -9.368 -0.440 32.085 1.00 96.31 257 PHE A C 1
ATOM 2135 O O . PHE A 1 257 ? -8.624 -0.024 32.976 1.00 96.31 257 PHE A O 1
ATOM 2142 N N . VAL A 1 258 ? -9.568 -1.730 31.861 1.00 95.75 258 VAL A N 1
ATOM 2143 C CA . VAL A 1 258 ? -8.834 -2.816 32.497 1.00 95.75 258 VAL A CA 1
ATOM 2144 C C . VAL A 1 258 ? -7.669 -3.185 31.589 1.00 95.75 258 VAL A C 1
ATOM 2146 O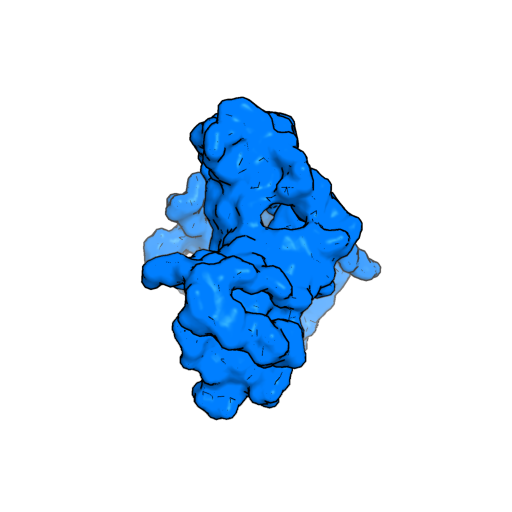 O . VAL A 1 258 ? -7.852 -3.382 30.389 1.00 95.75 258 VAL A O 1
ATOM 2149 N N . TYR A 1 259 ? -6.471 -3.233 32.165 1.00 95.69 259 TYR A N 1
ATOM 2150 C CA . TYR A 1 259 ? -5.267 -3.664 31.466 1.00 95.69 259 TYR A CA 1
ATOM 2151 C C . TYR A 1 259 ? -5.184 -5.190 31.424 1.00 95.69 259 TYR A C 1
ATOM 2153 O O . TYR A 1 259 ? -5.386 -5.854 32.445 1.00 95.69 259 TYR A O 1
ATOM 2161 N N . HIS A 1 260 ? -4.824 -5.704 30.258 1.00 93.81 260 HIS A N 1
ATOM 2162 C CA . HIS A 1 260 ? -4.531 -7.093 29.969 1.00 93.81 260 HIS A CA 1
ATOM 2163 C C . HIS A 1 260 ? -3.234 -7.163 29.165 1.00 93.81 260 HIS A C 1
ATOM 2165 O O . HIS A 1 260 ? -2.918 -6.260 28.393 1.00 93.81 260 HIS A O 1
ATOM 2171 N N . ASP A 1 261 ? -2.495 -8.241 29.365 1.00 91.56 261 ASP A N 1
ATOM 2172 C CA . ASP A 1 261 ? -1.322 -8.584 28.573 1.00 91.56 261 ASP A CA 1
ATOM 2173 C C . ASP A 1 261 ? -1.699 -9.825 27.764 1.00 91.56 261 ASP A C 1
ATOM 2175 O O . ASP A 1 261 ? -1.944 -10.885 28.350 1.00 91.56 261 ASP A O 1
ATOM 2179 N N . LEU A 1 262 ? -1.902 -9.646 26.458 1.00 89.75 262 LEU A N 1
ATOM 2180 C CA . LEU A 1 262 ? -2.376 -10.690 25.554 1.00 89.75 262 LEU A CA 1
ATOM 2181 C C . LEU A 1 262 ? -1.265 -10.993 24.557 1.00 89.75 262 LEU A C 1
ATOM 2183 O O . LEU A 1 262 ? -1.015 -10.188 23.669 1.00 89.75 262 LEU A O 1
ATOM 2187 N N . ASP A 1 263 ? -0.591 -12.131 24.732 1.00 88.50 263 ASP A N 1
ATOM 2188 C CA . ASP A 1 263 ? 0.540 -12.553 23.896 1.00 88.50 263 ASP A CA 1
ATOM 2189 C C . ASP A 1 263 ? 1.638 -11.475 23.767 1.00 88.50 263 ASP A C 1
ATOM 2191 O O . ASP A 1 263 ? 2.099 -11.168 22.670 1.00 88.50 263 ASP A O 1
ATOM 2195 N N . ASP A 1 264 ? 2.040 -10.891 24.905 1.00 88.12 264 ASP A N 1
ATOM 2196 C CA . ASP A 1 264 ? 3.017 -9.796 25.015 1.00 88.12 264 ASP A CA 1
ATOM 2197 C C . ASP A 1 264 ? 2.557 -8.468 24.364 1.00 88.12 264 ASP A C 1
ATOM 2199 O O . ASP A 1 264 ? 3.366 -7.565 24.139 1.00 88.12 264 ASP A O 1
ATOM 2203 N N . ILE A 1 265 ? 1.253 -8.317 24.085 1.00 90.69 265 ILE A N 1
ATOM 2204 C CA . ILE A 1 265 ? 0.642 -7.090 23.552 1.00 90.69 265 ILE A CA 1
ATOM 2205 C C . ILE A 1 265 ? -0.176 -6.381 24.650 1.00 90.69 265 ILE A C 1
ATOM 2207 O O . ILE A 1 265 ? -1.237 -6.873 25.070 1.00 90.69 265 ILE A O 1
ATOM 2211 N N . PRO A 1 266 ? 0.252 -5.179 25.089 1.00 94.19 266 PRO A N 1
ATOM 2212 C CA . PRO A 1 266 ? -0.515 -4.311 25.975 1.00 94.19 266 PRO A CA 1
ATOM 2213 C C . PRO A 1 266 ? -1.919 -4.023 25.446 1.00 94.19 266 PRO A C 1
ATOM 2215 O O . PRO A 1 266 ? -2.104 -3.326 24.448 1.00 94.19 266 PRO A O 1
ATOM 2218 N N . THR A 1 267 ? -2.925 -4.513 26.165 1.00 95.81 267 THR A N 1
ATOM 2219 C CA . THR A 1 267 ? -4.326 -4.414 25.759 1.00 95.81 267 THR A CA 1
ATOM 2220 C C . THR A 1 267 ? -5.166 -3.744 26.842 1.00 95.81 267 THR A C 1
ATOM 2222 O O . THR A 1 267 ? -5.123 -4.110 28.015 1.00 95.81 267 THR A O 1
ATOM 2225 N N . TYR A 1 268 ? -5.977 -2.761 26.461 1.00 96.69 268 TYR A N 1
ATOM 2226 C CA . TYR A 1 268 ? -6.877 -2.036 27.352 1.00 96.69 268 TYR A CA 1
ATOM 2227 C C . TYR A 1 268 ? -8.326 -2.255 26.937 1.00 96.69 268 TYR A C 1
ATOM 2229 O O . TYR A 1 268 ? -8.711 -1.983 25.801 1.00 96.69 268 TYR A O 1
ATOM 2237 N N . GLN A 1 269 ? -9.145 -2.722 27.878 1.00 96.62 269 GLN A N 1
ATOM 2238 C CA . GLN A 1 269 ? -10.528 -3.113 27.617 1.00 96.62 269 GLN A CA 1
ATOM 2239 C C . GLN A 1 269 ? -11.524 -2.415 28.543 1.00 96.62 269 GLN A C 1
ATOM 2241 O O . GLN A 1 269 ? -11.249 -2.210 29.723 1.00 96.62 269 GLN A O 1
ATOM 2246 N N . ILE A 1 270 ? -12.707 -2.069 28.038 1.00 94.94 270 ILE A N 1
ATOM 2247 C CA . ILE A 1 270 ? -13.810 -1.524 28.848 1.00 94.94 270 ILE A CA 1
ATOM 2248 C C . ILE A 1 270 ? -15.150 -2.055 28.341 1.00 94.94 270 ILE A C 1
ATOM 2250 O O . ILE A 1 270 ? -15.401 -2.063 27.139 1.00 94.94 270 ILE A O 1
ATOM 2254 N N . ASP A 1 271 ? -16.023 -2.464 29.262 1.00 94.56 271 ASP A N 1
ATOM 2255 C CA . ASP A 1 271 ? -17.427 -2.77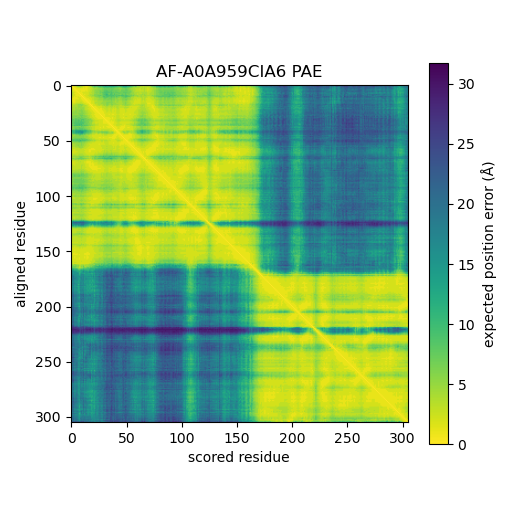6 28.973 1.00 94.56 271 ASP A CA 1
ATOM 2256 C C . ASP A 1 271 ? -18.255 -1.484 29.003 1.00 94.56 271 ASP A C 1
ATOM 2258 O O . ASP A 1 271 ? -18.260 -0.752 29.999 1.00 94.56 271 ASP A O 1
ATOM 2262 N N . LEU A 1 272 ? -18.943 -1.192 27.901 1.00 93.50 272 LEU A N 1
ATOM 2263 C CA . LEU A 1 272 ? -19.773 0.001 27.726 1.00 93.50 272 LEU A CA 1
ATOM 2264 C C . LEU A 1 272 ? -21.273 -0.319 27.738 1.00 93.50 272 LEU A C 1
ATOM 2266 O O . LEU A 1 272 ? -22.096 0.599 27.708 1.00 93.50 272 LEU A O 1
ATOM 2270 N N . GLY A 1 273 ? -21.657 -1.596 27.815 1.00 93.12 273 GLY A N 1
ATOM 2271 C CA . GLY A 1 273 ? -23.055 -2.004 27.726 1.00 93.12 273 GLY A CA 1
ATOM 2272 C C . GLY A 1 273 ? -23.692 -1.572 26.401 1.00 93.12 273 GLY A C 1
ATOM 2273 O O . GLY A 1 273 ? -23.098 -1.746 25.346 1.00 93.12 273 GLY A O 1
ATOM 2274 N N . ASN A 1 274 ? -24.912 -1.025 26.445 1.00 92.75 274 ASN A N 1
ATOM 2275 C CA . ASN A 1 274 ? -25.714 -0.703 25.249 1.00 92.75 274 ASN A CA 1
ATOM 2276 C C . ASN A 1 274 ? -25.935 0.805 25.024 1.00 92.75 274 ASN A C 1
ATOM 2278 O O . ASN A 1 274 ? -26.767 1.189 24.199 1.00 92.75 274 ASN A O 1
ATOM 2282 N N . ASP A 1 275 ? -25.226 1.668 25.758 1.00 94.38 275 ASP A N 1
ATOM 2283 C CA . ASP A 1 275 ? -25.356 3.123 25.623 1.00 94.38 275 ASP A CA 1
ATOM 2284 C C . ASP A 1 275 ? -24.561 3.630 24.408 1.00 94.38 275 ASP A C 1
ATOM 2286 O O . ASP A 1 275 ? -23.375 3.953 24.491 1.00 94.38 275 ASP A O 1
ATOM 2290 N N . LYS A 1 276 ? -25.235 3.691 23.256 1.00 95.38 276 LYS A N 1
ATOM 2291 C CA . LYS A 1 276 ? -24.638 4.094 21.973 1.00 95.38 276 LYS A CA 1
ATOM 2292 C C . LYS A 1 276 ? -24.119 5.535 21.977 1.00 95.38 276 LYS A C 1
ATOM 2294 O O . LYS A 1 276 ? -23.134 5.806 21.297 1.00 95.38 276 LYS A O 1
ATOM 2299 N N . ASP A 1 277 ? -24.725 6.438 22.750 1.00 96.38 277 ASP A N 1
ATOM 2300 C CA . ASP A 1 277 ? -24.264 7.829 22.848 1.00 96.38 277 ASP A CA 1
ATOM 2301 C C . ASP A 1 277 ? -22.981 7.920 23.689 1.00 96.38 277 ASP A C 1
ATOM 2303 O O . ASP A 1 277 ? -22.052 8.662 23.351 1.00 96.38 277 ASP A O 1
ATOM 2307 N N . GLN A 1 278 ? -22.882 7.129 24.763 1.00 96.00 278 GLN A N 1
ATOM 2308 C CA . GLN A 1 278 ? -21.646 7.013 25.535 1.00 96.00 278 GLN A CA 1
ATOM 2309 C C . GLN A 1 278 ? -20.521 6.368 24.713 1.00 96.00 278 GLN A C 1
ATOM 2311 O O . GLN A 1 278 ? -19.382 6.841 24.787 1.00 96.00 278 GLN A O 1
ATOM 2316 N N . ILE A 1 279 ? -20.832 5.323 23.936 1.00 97.69 279 ILE A N 1
ATOM 2317 C CA . ILE A 1 279 ? -19.879 4.670 23.029 1.00 97.69 279 ILE A CA 1
ATOM 2318 C C . ILE A 1 279 ? -19.363 5.686 22.009 1.00 97.69 279 ILE A C 1
ATOM 2320 O O . ILE A 1 279 ? -18.157 5.909 21.945 1.00 97.69 279 ILE A O 1
ATOM 2324 N N . GLU A 1 280 ? -20.254 6.369 21.284 1.00 97.88 280 GLU A N 1
ATOM 2325 C CA . GLU A 1 280 ? -19.881 7.384 20.290 1.00 97.88 280 GLU A CA 1
ATOM 2326 C C . GLU A 1 280 ? -18.961 8.456 20.889 1.00 97.88 280 GLU A C 1
ATOM 2328 O O . GLU A 1 280 ? -17.912 8.776 20.325 1.00 97.88 280 GLU A O 1
ATOM 2333 N N . LYS A 1 281 ? -19.323 8.991 22.060 1.00 97.62 281 LYS A N 1
ATOM 2334 C CA . LYS A 1 281 ? -18.536 10.025 22.734 1.00 97.62 281 LYS A CA 1
ATOM 2335 C C . LYS A 1 281 ? -17.130 9.543 23.087 1.00 97.62 281 LYS A C 1
ATOM 2337 O O . LYS A 1 281 ? -16.179 10.305 22.927 1.00 97.62 281 LYS A O 1
ATOM 2342 N N . LEU A 1 282 ? -16.989 8.322 23.602 1.00 98.06 282 LEU A N 1
ATOM 2343 C CA . LEU A 1 282 ? -15.681 7.780 23.975 1.00 98.06 282 LEU A CA 1
ATOM 2344 C C . LEU A 1 282 ? -14.837 7.442 22.741 1.00 98.06 282 LEU A C 1
ATOM 2346 O O . LEU A 1 282 ? -13.653 7.756 22.727 1.00 98.06 282 LEU A O 1
ATOM 2350 N N . VAL A 1 283 ? -15.451 6.875 21.700 1.00 98.12 283 VAL A N 1
ATOM 2351 C CA . VAL A 1 283 ? -14.793 6.557 20.424 1.00 98.12 283 VAL A CA 1
ATOM 2352 C C . VAL A 1 283 ? -14.208 7.819 19.787 1.00 98.12 283 VAL A C 1
ATOM 2354 O O . VAL A 1 283 ? -13.028 7.833 19.454 1.00 98.12 283 VAL A O 1
ATOM 2357 N N . LYS A 1 284 ? -14.982 8.911 19.695 1.00 97.81 284 LYS A N 1
ATOM 2358 C CA . LYS A 1 284 ? -14.487 10.198 19.171 1.00 97.81 284 LYS A CA 1
ATOM 2359 C C . LYS A 1 284 ? -13.295 10.732 19.960 1.00 97.81 284 LYS A C 1
ATOM 2361 O O . LYS A 1 284 ? -12.289 11.112 19.375 1.00 97.81 284 LYS A O 1
ATOM 2366 N N . ARG A 1 285 ? -13.390 10.692 21.292 1.00 97.38 285 ARG A N 1
ATOM 2367 C CA . ARG A 1 285 ? -12.295 11.120 22.167 1.00 97.38 285 ARG A CA 1
ATOM 2368 C C . ARG A 1 285 ? -11.043 10.272 21.997 1.00 97.38 285 ARG A C 1
ATOM 2370 O O . ARG A 1 285 ? -9.957 10.819 22.038 1.00 97.38 285 ARG A O 1
ATOM 2377 N N . LEU A 1 286 ? -11.167 8.961 21.803 1.00 97.81 286 LEU A N 1
ATOM 2378 C CA . LEU A 1 286 ? -10.011 8.108 21.525 1.00 97.81 286 LEU A CA 1
ATOM 2379 C C . LEU A 1 286 ? -9.335 8.501 20.208 1.00 97.81 286 LEU A C 1
ATOM 2381 O O . LEU A 1 286 ? -8.124 8.702 20.182 1.00 97.81 286 LEU A O 1
ATOM 2385 N N . ILE A 1 287 ? -10.121 8.664 19.140 1.00 96.44 287 ILE A N 1
ATOM 2386 C CA . ILE A 1 287 ? -9.635 9.060 17.809 1.00 96.44 287 ILE A CA 1
ATOM 2387 C C . ILE A 1 287 ? -8.832 10.370 17.881 1.00 96.44 287 ILE A C 1
ATOM 2389 O O . ILE A 1 287 ? -7.724 10.439 17.349 1.00 96.44 287 ILE A O 1
ATOM 2393 N N . GLU A 1 288 ? -9.357 11.387 18.568 1.00 94.62 288 GLU A N 1
ATOM 2394 C CA . GLU A 1 288 ? -8.715 12.703 18.679 1.00 94.62 288 GLU A CA 1
ATOM 2395 C C . GLU A 1 288 ? -7.577 12.725 19.713 1.00 94.62 288 GLU A C 1
ATOM 2397 O O . GLU A 1 288 ? -6.456 13.118 19.391 1.00 94.62 288 GLU A O 1
ATOM 2402 N N . ASP A 1 289 ? -7.844 12.293 20.951 1.00 95.00 289 ASP A N 1
ATOM 2403 C CA . ASP A 1 289 ? -6.930 12.465 22.088 1.00 95.00 289 ASP A CA 1
ATOM 2404 C C . ASP A 1 289 ? -5.729 11.496 22.029 1.00 95.00 289 ASP A C 1
ATOM 2406 O O . ASP A 1 289 ? -4.645 11.825 22.518 1.00 95.00 289 ASP A O 1
ATOM 2410 N N . VAL A 1 290 ? -5.912 10.293 21.463 1.00 93.56 290 VAL A N 1
ATOM 2411 C CA . VAL A 1 290 ? -4.882 9.236 21.416 1.00 93.56 290 VAL A CA 1
ATOM 2412 C C . VAL A 1 290 ? -4.227 9.173 20.041 1.00 93.56 290 VAL A C 1
ATOM 2414 O O . VAL A 1 290 ? -3.010 9.331 19.930 1.00 93.56 290 VAL A O 1
ATOM 2417 N N . TYR A 1 291 ? -5.034 9.001 18.994 1.00 91.06 291 TYR A N 1
ATOM 2418 C CA . TYR A 1 291 ? -4.533 8.752 17.638 1.00 91.06 291 TYR A CA 1
ATOM 2419 C C . TYR A 1 291 ? -4.324 10.032 16.817 1.00 91.06 291 TYR A C 1
ATOM 2421 O O . TYR A 1 291 ? -3.698 9.983 15.756 1.00 91.06 291 TYR A O 1
ATOM 2429 N N . GLY A 1 292 ? -4.819 11.185 17.289 1.00 90.00 292 GLY A N 1
ATOM 2430 C CA . GLY A 1 292 ? -4.665 12.476 16.612 1.00 90.00 292 GLY A CA 1
ATOM 2431 C C . GLY A 1 292 ? -5.258 12.510 15.202 1.00 90.00 292 GLY A C 1
ATOM 2432 O O . GLY A 1 2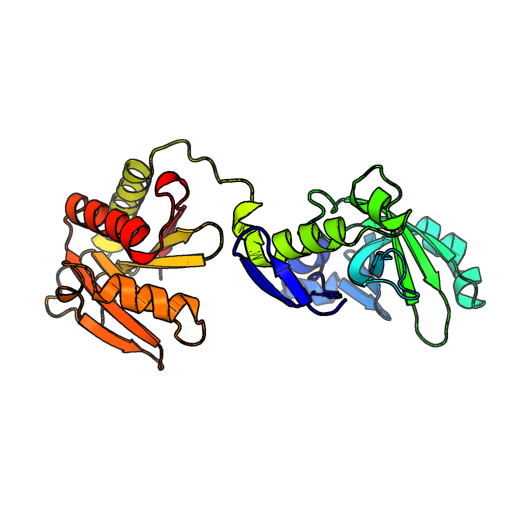92 ? -4.748 13.238 14.351 1.00 90.00 292 GLY A O 1
ATOM 2433 N N . GLN A 1 293 ? -6.282 11.696 14.935 1.00 88.38 293 GLN A N 1
ATOM 2434 C CA . GLN A 1 293 ? -6.877 11.559 13.606 1.00 88.38 293 GLN A CA 1
ATOM 2435 C C . GLN A 1 293 ? -8.075 12.497 13.418 1.00 88.38 293 GLN A C 1
ATOM 2437 O O . GLN A 1 293 ? -8.798 12.823 14.360 1.00 88.38 293 GLN A O 1
ATOM 2442 N N . GLU A 1 294 ? -8.315 12.905 12.172 1.00 89.44 294 GLU A N 1
ATOM 2443 C CA . GLU A 1 294 ? -9.504 13.668 11.788 1.00 89.44 294 GLU A CA 1
ATOM 2444 C C . GLU A 1 294 ? -10.730 12.741 11.792 1.00 89.44 294 GLU A C 1
ATOM 2446 O O . GLU A 1 294 ? -10.808 11.817 10.991 1.00 89.44 294 GLU A O 1
ATOM 2451 N N . ILE A 1 295 ? -11.704 12.988 12.675 1.00 92.00 295 ILE A N 1
ATOM 2452 C CA . ILE A 1 295 ? -12.870 12.103 12.875 1.00 92.00 295 ILE A CA 1
ATOM 2453 C C . ILE A 1 295 ? -13.573 11.730 11.562 1.00 92.00 295 ILE A C 1
ATOM 2455 O O . ILE A 1 295 ? -13.973 10.582 11.372 1.00 92.00 295 ILE A O 1
ATOM 2459 N N . GLU A 1 296 ? -13.733 12.686 10.650 1.00 91.69 296 GLU A N 1
ATOM 2460 C CA . GLU A 1 296 ? -14.507 12.466 9.427 1.00 91.69 296 GLU A CA 1
ATOM 2461 C C . GLU A 1 296 ? -13.797 11.565 8.406 1.00 91.69 296 GLU A C 1
ATOM 2463 O O . GLU A 1 296 ? -14.451 11.075 7.490 1.00 91.69 296 GLU A O 1
ATOM 2468 N N . THR A 1 297 ? -12.503 11.271 8.583 1.00 88.06 297 THR A N 1
ATOM 2469 C CA . THR A 1 297 ? -11.758 10.335 7.721 1.00 88.06 297 THR A CA 1
ATOM 2470 C C . THR A 1 297 ? -11.792 8.891 8.224 1.00 88.06 297 THR A C 1
ATOM 2472 O O . THR A 1 297 ? -11.320 7.995 7.526 1.00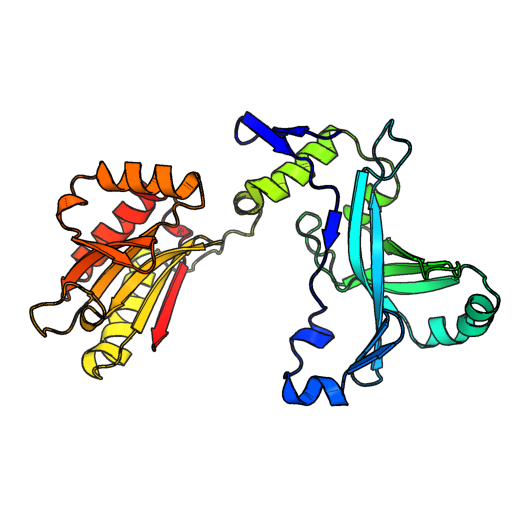 88.06 297 THR A O 1
ATOM 2475 N N . ILE A 1 298 ? -12.354 8.648 9.413 1.00 92.56 298 ILE A N 1
ATOM 2476 C CA . ILE A 1 298 ? -12.341 7.333 10.059 1.00 92.56 298 ILE A CA 1
ATOM 2477 C C . ILE A 1 298 ? -13.361 6.390 9.432 1.00 92.56 298 ILE A C 1
ATOM 2479 O O . ILE A 1 298 ? -14.545 6.713 9.310 1.00 92.56 298 ILE A O 1
ATOM 2483 N N . GLU A 1 299 ? -12.916 5.188 9.096 1.00 92.62 299 GLU A N 1
ATOM 2484 C CA . GLU A 1 299 ? -13.740 4.098 8.590 1.00 92.62 299 GLU A CA 1
ATOM 2485 C C . GLU A 1 299 ? -14.291 3.233 9.731 1.00 92.62 299 GLU A C 1
ATOM 2487 O O . GLU A 1 299 ? -13.673 3.085 10.788 1.00 92.62 299 GLU A O 1
ATOM 2492 N N . THR A 1 300 ? -15.490 2.694 9.513 1.00 93.69 300 THR A N 1
ATOM 2493 C CA . THR A 1 300 ? -16.193 1.827 10.458 1.00 93.69 300 THR A CA 1
ATOM 2494 C C . THR A 1 300 ? -16.730 0.622 9.705 1.00 93.69 300 THR A C 1
ATOM 2496 O O . THR A 1 300 ? -17.638 0.794 8.896 1.00 93.69 300 THR A O 1
ATOM 2499 N N . ASP A 1 301 ? -16.206 -0.565 10.002 1.00 90.38 301 ASP A N 1
ATOM 2500 C CA . ASP A 1 301 ? -16.605 -1.810 9.339 1.00 90.38 301 ASP A CA 1
ATOM 2501 C C . ASP A 1 301 ? -16.908 -2.888 10.372 1.00 90.38 301 ASP A C 1
ATOM 2503 O O . ASP A 1 301 ? -16.075 -3.167 11.236 1.00 90.38 301 ASP A O 1
ATOM 2507 N N . ASN A 1 302 ? -18.080 -3.516 10.273 1.00 92.44 302 ASN A N 1
ATOM 2508 C CA . ASN A 1 302 ? -18.476 -4.617 11.146 1.00 92.44 302 ASN A CA 1
ATOM 2509 C C . ASN A 1 302 ? -18.327 -5.988 10.465 1.00 92.44 302 ASN A C 1
ATOM 2511 O O . ASN A 1 302 ? -18.531 -6.122 9.258 1.00 92.44 302 ASN A O 1
ATOM 2515 N N . PHE A 1 303 ? -18.042 -7.020 11.256 1.00 92.69 303 PHE A N 1
ATOM 2516 C CA . PHE A 1 303 ? -18.051 -8.414 10.814 1.00 92.69 303 PHE A CA 1
ATOM 2517 C C . PHE A 1 303 ? -18.335 -9.369 11.980 1.00 92.69 303 PHE A C 1
ATOM 2519 O O . PHE A 1 303 ? -18.019 -9.083 13.136 1.00 92.69 303 PHE A O 1
ATOM 2526 N N . GLU A 1 304 ? -18.949 -10.509 11.655 1.00 92.12 304 GLU A N 1
ATOM 2527 C CA . GLU A 1 304 ? -19.096 -11.652 12.564 1.00 92.12 304 GLU A CA 1
ATOM 2528 C C . GLU A 1 304 ? -17.736 -12.336 12.761 1.00 92.12 304 GLU A C 1
ATOM 2530 O O . GLU A 1 304 ? -16.953 -12.430 11.810 1.00 92.12 304 GLU A O 1
ATOM 2535 N N . ILE A 1 305 ? -17.473 -12.803 13.983 1.00 86.69 305 ILE A N 1
ATOM 2536 C CA . ILE A 1 305 ? -16.265 -13.555 14.358 1.00 86.69 305 ILE A CA 1
ATOM 2537 C C . ILE A 1 305 ? -16.611 -15.032 14.529 1.00 86.69 305 ILE A C 1
ATOM 2539 O O . ILE A 1 305 ? -17.641 -15.326 15.177 1.00 86.69 305 ILE A O 1
#

Mean predicted aligned error: 10.94 Å

pLDDT: mean 91.3, std 7.65, range [55.0, 98.25]

Sequence (305 aa):
MEKYKCEICGKKHNVFRSLESPLPDLITEIPEKERESRVVEMEGFYVVDRKWFLGSGYILIEMENLDEPIFYWQVWATIAPDDFQDNLQNLINGQTVELRGRLQSEIPFYPKSKGLESRVIIQASDELAIEIRVEEESKLKEDQLKPISKERVIELMQHINHHELFKEKKEFDKPFSERLKGELIFAEKEYLEKKKDFAINISSPNSVLFQIINNNMLESNKNGKSGFGLHLSFDESFEESKEEIEKFRNQDYSKKFVYHDLDDIPTYQIDLGNDKDQIEKLVKRLIEDVYGQEIETIETDNFEI

Foldseek 3Di:
DFWDQAPVPRDIDGQDAEEEFDDFCLQVVPPPVCNVVAWDDDQQWIQGNVQWIKHWAWEFFAAPPDPGGSHTYTFMKTFDPVQCVVCVVVLVVQHKGWTWIFTRGADLQFGPSGGFTWIWIWGNDVRTHTYIAGPHDGPSNVRSVDHHYPVVSSVVVCCVVPVLVVDDQPADPDALLVVLVVLLVCCCVPDQVVVFKKWKFWDFPPDRQWIWIFCVPDPPDDDPATFIKTKGWADVVDPLSVQLVVLLVPDPCNVQWDWDQDVNITMTMHDPGHPSVVVSVVSVCSCCRRVVDDSRSIDIDMDTD

Nearest PDB structures (foldseek):
  6sgb-assembly1_FT  TM=4.132E-01  e=1.758E+00  Trypanosoma brucei brucei
  1s12-assembly1_A  TM=3.378E-01  e=6.860E+00  Thermotoga maritima

Secondary structure (DSSP, 8-state):
--EEE-TTT--EEE---EEEPPPPHHHHTS-HHHHHHHEEEETTEEEETTTEEEEEEEEEE-BTT-SS-SEEEEEEEEE-HHHHHHHHHHHHTT--EEEEEEE-PPBTTBTT-TT-EEEEEEEESSSEEEEEEE-SSSHHHHHHHSPBPHHHHHHHHHHHHTGGGTSPP---SS-HHHHHHHHHHHHIIIIITTT--EEEEEEETTEEEEEEEEGGGSTT--S----EEEEEE--TTSHHHHHHHHHHHTSTTGGGSEEEEETTEEEEEEEEET-HHHHHHHHHHHHHHTT---GGG-EEEEEE-